Protein AF-A0A1A9A6M1-F1 (afdb_monomer_lite)

Secondary structure (DSSP, 8-state):
-------------HHHHHHHHHHHHHHHHHHHHHIIIIIS-PPBPHHHHHHHHHHHHHHHHHHHHHHSS-SS-SSTT---HHHHHHHHHTTTS-HHHHHT---S-B--HHHHHHHHHHHHHHHGGG--------------------------PPPPP---------THHHHHHHHHHHHHHHHHHHHHHT--

Radius of gyration: 29.46 Å; chains: 1; bounding box: 98×56×53 Å

Foldseek 3Di:
DDDDDDDPQPPPDVVLVVLLVLQVVLLVCLVVLCCQCPVVVAAAEPVRQVSLVVNLVSLVVLVVVLVPDDQDDPPPDNRSSSNVSSVVSCVPDPPVSSVVRHGPHYDHPVVSVVVVVVVVVVCVVPDPPPPPDPPDDDDDDDDDDDDDDDDDDDDDDDDDDDDDDDCVVVVVVVVVVVVVVVVVVVVVVVVD

Structure (mmCIF, N/CA/C/O backbone):
data_AF-A0A1A9A6M1-F1
#
_entry.id   AF-A0A1A9A6M1-F1
#
loop_
_atom_site.group_PDB
_atom_site.id
_atom_site.type_symbol
_atom_site.label_atom_id
_atom_site.label_alt_id
_atom_site.label_comp_id
_atom_site.label_asym_id
_atom_site.label_entity_id
_atom_site.label_seq_id
_atom_site.pdbx_PDB_ins_code
_atom_site.Cartn_x
_atom_site.Cartn_y
_atom_site.Cartn_z
_atom_site.occupancy
_atom_site.B_iso_or_equiv
_atom_site.auth_seq_id
_atom_site.auth_comp_id
_atom_site.auth_asym_id
_atom_site.auth_atom_id
_atom_site.pdbx_PDB_model_num
ATOM 1 N N . MET A 1 1 ? -2.798 -13.902 -32.526 1.00 40.09 1 MET A N 1
ATOM 2 C CA . MET A 1 1 ? -1.885 -14.743 -31.720 1.00 40.09 1 MET A CA 1
ATOM 3 C C . MET A 1 1 ? -1.075 -13.809 -30.835 1.00 40.09 1 MET A C 1
ATOM 5 O O . MET A 1 1 ? -0.063 -13.281 -31.278 1.00 40.09 1 MET A O 1
ATOM 9 N N . ASN A 1 2 ? -1.577 -13.516 -29.634 1.00 59.34 2 ASN A N 1
ATOM 10 C CA . ASN A 1 2 ? -0.893 -12.631 -28.692 1.00 59.34 2 ASN A CA 1
ATOM 11 C C . ASN A 1 2 ? 0.225 -13.440 -28.037 1.00 59.34 2 ASN A C 1
ATOM 13 O O . ASN A 1 2 ? -0.040 -14.333 -27.238 1.00 59.34 2 ASN A O 1
ATOM 17 N N . LYS A 1 3 ? 1.472 -13.198 -28.445 1.00 63.81 3 LYS A N 1
ATOM 18 C CA . LYS A 1 3 ? 2.630 -13.782 -27.769 1.00 63.81 3 LYS A CA 1
ATOM 19 C C . LYS A 1 3 ? 2.778 -13.065 -26.428 1.00 63.81 3 LYS A C 1
ATOM 21 O O . LYS A 1 3 ? 2.975 -11.853 -26.420 1.00 63.81 3 LYS A O 1
ATOM 26 N N . CYS A 1 4 ? 2.685 -13.793 -25.316 1.00 62.97 4 CYS A N 1
ATOM 27 C CA . CYS A 1 4 ? 3.117 -13.266 -24.026 1.00 62.97 4 CYS A CA 1
ATOM 28 C C . CYS A 1 4 ? 4.602 -12.914 -24.144 1.00 62.97 4 CYS A C 1
ATOM 30 O O . CYS A 1 4 ? 5.433 -13.772 -24.449 1.00 62.97 4 CYS A O 1
ATOM 32 N N . LYS A 1 5 ? 4.928 -11.633 -23.975 1.00 65.38 5 LYS A N 1
ATOM 33 C CA . LYS A 1 5 ? 6.311 -11.182 -23.902 1.00 65.38 5 LYS A CA 1
ATOM 34 C C . LYS A 1 5 ? 6.801 -11.550 -22.505 1.00 65.38 5 LYS A C 1
ATOM 36 O O . LYS A 1 5 ? 6.271 -11.037 -21.526 1.00 65.38 5 LYS A O 1
ATOM 41 N N . TYR A 1 6 ? 7.742 -12.486 -22.414 1.00 58.81 6 TYR A N 1
ATOM 42 C CA . TYR A 1 6 ? 8.373 -12.806 -21.139 1.00 58.81 6 TYR A CA 1
ATOM 43 C C . TYR A 1 6 ? 9.203 -11.606 -20.709 1.00 58.81 6 TYR A C 1
ATOM 45 O O . TYR A 1 6 ? 10.223 -11.291 -21.322 1.00 58.81 6 TYR A O 1
ATOM 53 N N . ASP A 1 7 ? 8.724 -10.922 -19.684 1.00 59.84 7 ASP A N 1
ATOM 54 C CA . ASP A 1 7 ? 9.446 -9.849 -19.035 1.00 59.84 7 ASP A CA 1
ATOM 55 C C . ASP A 1 7 ? 10.165 -10.452 -17.832 1.00 59.84 7 ASP A C 1
ATOM 57 O O . ASP A 1 7 ? 9.604 -10.611 -16.747 1.00 59.84 7 ASP A O 1
ATOM 61 N N . PHE A 1 8 ? 11.391 -10.917 -18.068 1.00 59.44 8 PHE A N 1
ATOM 62 C CA . PHE A 1 8 ? 12.252 -11.348 -16.981 1.00 59.44 8 PHE A CA 1
ATOM 63 C C . PHE A 1 8 ? 12.657 -10.096 -16.218 1.00 59.44 8 PHE A C 1
ATOM 65 O O . PHE A 1 8 ? 13.593 -9.399 -16.609 1.00 59.44 8 PHE A O 1
ATOM 72 N N . ILE A 1 9 ? 11.924 -9.807 -15.142 1.00 59.59 9 ILE A N 1
ATOM 73 C CA . ILE A 1 9 ? 12.315 -8.790 -14.176 1.00 59.59 9 ILE A CA 1
ATOM 74 C C . ILE A 1 9 ? 13.682 -9.209 -13.642 1.00 59.59 9 ILE A C 1
ATOM 76 O O . ILE A 1 9 ? 13.809 -10.136 -12.843 1.00 59.59 9 ILE A O 1
ATOM 80 N N . TYR A 1 10 ? 14.725 -8.553 -14.136 1.00 61.94 10 TYR A N 1
ATOM 81 C CA . TYR A 1 10 ? 16.040 -8.682 -13.552 1.00 61.94 10 TYR A CA 1
ATOM 82 C C . TYR A 1 10 ? 15.989 -7.917 -12.232 1.00 61.94 10 TYR A C 1
ATOM 84 O O . TYR A 1 10 ? 15.930 -6.689 -12.223 1.00 61.94 10 TYR A O 1
ATOM 92 N N . TYR A 1 11 ? 15.939 -8.651 -11.120 1.00 64.06 11 TYR A N 1
ATOM 93 C CA . TYR A 1 11 ? 15.947 -8.108 -9.760 1.00 64.06 11 TYR A CA 1
ATOM 94 C C . TYR A 1 11 ? 17.327 -7.530 -9.397 1.00 64.06 11 TYR A C 1
ATOM 96 O O . TYR A 1 11 ? 17.895 -7.865 -8.362 1.00 64.06 11 TYR A O 1
ATOM 104 N N . SER A 1 12 ? 17.913 -6.696 -10.262 1.00 63.81 12 SER A N 1
ATOM 105 C CA . SER A 1 12 ? 19.211 -6.060 -10.010 1.00 63.81 12 SER A CA 1
ATOM 106 C C . SER A 1 12 ? 19.160 -5.076 -8.853 1.00 63.81 12 SER A C 1
ATOM 108 O O . SER A 1 12 ? 20.184 -4.855 -8.213 1.00 63.81 12 SER A O 1
ATOM 110 N N . ASN A 1 13 ? 17.989 -4.491 -8.588 1.00 79.44 13 ASN A N 1
ATOM 111 C CA . ASN A 1 13 ? 17.793 -3.519 -7.525 1.00 79.44 13 ASN A CA 1
ATOM 112 C C . ASN A 1 13 ? 16.750 -4.012 -6.510 1.00 79.44 13 ASN A C 1
ATOM 114 O O . ASN A 1 13 ? 15.542 -3.935 -6.739 1.00 79.44 13 ASN A O 1
ATOM 118 N N . GLU A 1 14 ? 17.233 -4.497 -5.364 1.00 84.75 14 GLU A N 1
ATOM 119 C CA . GLU A 1 14 ? 16.403 -4.949 -4.241 1.00 84.75 14 GLU A CA 1
ATOM 120 C C . GLU A 1 14 ? 15.477 -3.840 -3.721 1.00 84.75 14 GLU A C 1
ATOM 122 O O . GLU A 1 14 ? 14.323 -4.105 -3.389 1.00 84.75 14 GLU A O 1
ATOM 127 N N . LYS A 1 15 ? 15.945 -2.586 -3.710 1.00 89.00 15 LYS A N 1
ATOM 128 C CA . LYS A 1 15 ? 15.153 -1.443 -3.245 1.00 89.00 15 LYS A CA 1
ATOM 129 C C . LYS A 1 15 ? 13.953 -1.197 -4.157 1.00 89.00 15 LYS A C 1
ATOM 131 O O . LYS A 1 15 ? 12.848 -0.984 -3.667 1.00 89.00 15 LYS A O 1
ATOM 136 N N . ASP A 1 16 ? 14.155 -1.234 -5.469 1.00 88.44 16 ASP A N 1
ATOM 137 C CA . ASP A 1 16 ? 13.069 -1.021 -6.433 1.00 88.44 16 ASP A CA 1
ATOM 138 C C . ASP A 1 16 ? 12.085 -2.195 -6.426 1.00 88.44 16 ASP A C 1
ATOM 140 O O . ASP A 1 16 ? 10.875 -1.992 -6.537 1.00 88.44 16 ASP A O 1
ATOM 144 N N . TYR A 1 17 ? 12.583 -3.414 -6.198 1.00 88.62 17 TYR A N 1
ATOM 145 C CA . TYR A 1 17 ? 11.746 -4.595 -6.009 1.00 88.62 17 TYR A CA 1
ATOM 146 C C . TYR A 1 17 ? 10.873 -4.506 -4.755 1.00 88.62 17 TYR A C 1
ATOM 148 O O . TYR A 1 17 ? 9.668 -4.748 -4.830 1.00 88.62 17 TYR A O 1
ATOM 156 N N . ASP A 1 18 ? 11.449 -4.135 -3.611 1.00 92.81 18 ASP A N 1
ATOM 157 C CA . ASP A 1 18 ? 10.703 -3.976 -2.360 1.00 92.81 18 ASP A CA 1
ATOM 158 C C . ASP A 1 18 ? 9.629 -2.884 -2.483 1.00 92.81 18 ASP A C 1
ATOM 160 O O . ASP A 1 18 ? 8.489 -3.068 -2.055 1.00 92.81 18 ASP A O 1
ATOM 164 N N . ARG A 1 19 ? 9.951 -1.775 -3.159 1.00 94.62 19 ARG A N 1
ATOM 165 C CA . ARG A 1 19 ? 8.990 -0.700 -3.449 1.00 94.62 19 ARG A CA 1
ATOM 166 C C . ARG A 1 19 ? 7.857 -1.179 -4.353 1.00 94.62 19 ARG A C 1
ATOM 168 O O . ARG A 1 19 ? 6.698 -0.985 -4.001 1.00 94.62 19 ARG A O 1
ATOM 175 N N . MET A 1 20 ? 8.173 -1.852 -5.461 1.00 93.38 20 MET A N 1
ATOM 176 C CA . MET A 1 20 ? 7.181 -2.487 -6.339 1.00 93.38 20 MET A CA 1
ATOM 177 C C . MET A 1 20 ? 6.250 -3.412 -5.543 1.00 93.38 20 MET A C 1
ATOM 179 O O . MET A 1 20 ? 5.028 -3.302 -5.644 1.00 93.38 20 MET A O 1
ATOM 183 N N . LYS A 1 21 ? 6.821 -4.318 -4.740 1.00 95.19 21 LYS A N 1
ATOM 184 C CA . LYS A 1 21 ? 6.067 -5.285 -3.939 1.00 95.19 21 LYS A CA 1
ATOM 185 C C . LYS A 1 21 ? 5.089 -4.582 -2.996 1.00 95.19 21 LYS A C 1
ATOM 187 O O . LYS A 1 21 ? 3.903 -4.896 -3.020 1.00 95.19 21 LYS A O 1
ATOM 192 N N . LYS A 1 22 ? 5.565 -3.606 -2.219 1.00 96.19 22 LYS A N 1
ATOM 193 C CA . LYS A 1 22 ? 4.737 -2.839 -1.275 1.00 96.19 22 LYS A CA 1
ATOM 194 C C . LYS A 1 22 ? 3.598 -2.093 -1.967 1.00 96.19 22 LYS A C 1
ATOM 196 O O . LYS A 1 22 ? 2.484 -2.059 -1.449 1.00 96.19 22 LYS A O 1
ATOM 201 N N . MET A 1 23 ? 3.850 -1.527 -3.149 1.00 95.38 23 MET A N 1
ATOM 202 C CA . MET A 1 23 ? 2.808 -0.853 -3.925 1.00 95.38 23 MET A CA 1
ATOM 203 C C . MET A 1 23 ? 1.702 -1.820 -4.353 1.00 95.38 23 MET A C 1
ATOM 205 O O . MET A 1 23 ? 0.529 -1.516 -4.128 1.00 95.38 23 MET A O 1
ATOM 209 N N . TYR A 1 24 ? 2.050 -2.991 -4.900 1.00 95.69 24 TYR A N 1
ATOM 210 C CA . TYR A 1 24 ? 1.055 -4.007 -5.256 1.00 95.69 24 TYR A CA 1
ATOM 211 C C . TYR A 1 24 ? 0.320 -4.559 -4.033 1.00 95.69 24 TYR A C 1
ATOM 213 O O . TYR A 1 24 ? -0.894 -4.730 -4.095 1.00 95.69 24 TYR A O 1
ATOM 221 N N . GLU A 1 25 ? 1.012 -4.804 -2.918 1.00 96.31 25 GLU A N 1
ATOM 222 C CA . GLU A 1 25 ? 0.372 -5.238 -1.669 1.00 96.31 25 GLU A CA 1
ATOM 223 C C . GLU A 1 25 ? -0.696 -4.237 -1.214 1.00 96.31 25 GLU A C 1
ATOM 225 O O . GLU A 1 25 ? -1.813 -4.636 -0.890 1.00 96.31 25 GLU A O 1
ATOM 230 N N . PHE A 1 26 ? -0.396 -2.936 -1.254 1.00 95.06 26 PHE A N 1
ATOM 231 C CA . PHE A 1 26 ? -1.381 -1.903 -0.935 1.00 95.06 26 PHE A CA 1
ATOM 232 C C . PHE A 1 26 ? -2.551 -1.873 -1.924 1.00 95.06 26 PHE A C 1
ATOM 234 O O . PHE A 1 26 ? -3.702 -1.860 -1.496 1.00 95.06 26 PHE A O 1
ATOM 241 N N . ALA A 1 27 ? -2.282 -1.935 -3.232 1.00 93.75 27 ALA A N 1
ATOM 242 C CA . ALA A 1 27 ? -3.328 -1.937 -4.258 1.00 93.75 27 ALA A CA 1
ATOM 243 C C . ALA A 1 27 ? -4.270 -3.151 -4.145 1.00 93.75 27 ALA A C 1
ATOM 245 O O . ALA A 1 27 ? -5.475 -3.025 -4.354 1.00 93.75 27 ALA A O 1
ATOM 246 N N . LEU A 1 28 ? -3.741 -4.324 -3.783 1.00 93.88 28 LEU A N 1
ATOM 247 C CA . LEU A 1 28 ? -4.535 -5.535 -3.557 1.00 93.88 28 LEU A CA 1
ATOM 248 C C . LEU A 1 28 ? -5.380 -5.448 -2.280 1.00 93.88 28 LEU A C 1
ATOM 250 O O . LEU A 1 28 ? -6.496 -5.963 -2.241 1.00 93.88 28 LEU A O 1
ATOM 254 N N . ASN A 1 29 ? -4.868 -4.785 -1.242 1.00 94.06 29 ASN A N 1
ATOM 255 C CA . ASN A 1 29 ? -5.578 -4.606 0.024 1.00 94.06 29 ASN A CA 1
ATOM 256 C C . ASN A 1 29 ? -6.563 -3.426 0.011 1.00 94.06 29 ASN A C 1
ATOM 258 O O . ASN A 1 29 ? -7.396 -3.330 0.916 1.00 94.06 29 ASN A O 1
ATOM 262 N N . PHE A 1 30 ? -6.483 -2.542 -0.988 1.00 93.00 30 PHE A N 1
ATOM 263 C CA . PHE A 1 30 ? -7.219 -1.280 -1.032 1.00 93.00 30 PHE A CA 1
ATOM 264 C C . PHE A 1 30 ? -8.730 -1.462 -0.861 1.00 93.00 30 PHE A C 1
ATOM 266 O O . PHE A 1 30 ? -9.302 -0.878 0.053 1.00 93.00 30 PHE A O 1
ATOM 273 N N . GLU A 1 31 ? -9.371 -2.314 -1.664 1.00 91.19 31 GLU A N 1
ATOM 274 C CA . GLU A 1 31 ? -10.827 -2.539 -1.608 1.00 91.19 31 GLU A CA 1
ATOM 275 C C . GLU A 1 31 ? -11.298 -3.020 -0.231 1.00 91.19 31 GLU A C 1
ATOM 277 O O . GLU A 1 31 ? -12.320 -2.571 0.295 1.00 91.19 31 GLU A O 1
ATOM 282 N N . LYS A 1 32 ? -10.514 -3.905 0.395 1.00 93.06 32 LYS A N 1
ATOM 283 C CA . LYS A 1 32 ? -10.808 -4.426 1.732 1.00 93.06 32 LYS A CA 1
ATOM 284 C C . LYS A 1 32 ? -10.723 -3.314 2.774 1.00 93.06 32 LYS A C 1
ATOM 286 O O . LYS A 1 32 ? -11.641 -3.148 3.575 1.00 93.06 32 LYS A O 1
ATOM 291 N N . LEU A 1 33 ? -9.641 -2.540 2.755 1.00 94.31 33 LEU A N 1
ATOM 292 C CA . LEU A 1 33 ? -9.462 -1.420 3.676 1.00 94.31 33 LEU A CA 1
ATOM 293 C C . LEU A 1 33 ? -10.522 -0.341 3.457 1.00 94.31 33 LEU A C 1
ATOM 295 O O . LEU A 1 33 ? -11.075 0.182 4.420 1.00 94.31 33 LEU A O 1
ATOM 299 N N . TYR A 1 34 ? -10.851 -0.040 2.202 1.00 92.50 34 TYR A N 1
ATOM 300 C CA . TYR A 1 34 ? -11.899 0.906 1.849 1.00 92.50 34 TYR A CA 1
ATOM 301 C C . TYR A 1 34 ? -13.250 0.461 2.402 1.00 92.50 34 TYR A C 1
ATOM 303 O O . TYR A 1 34 ? -13.965 1.267 2.998 1.00 92.50 34 TYR A O 1
ATOM 311 N N . PHE A 1 35 ? -13.595 -0.819 2.262 1.00 91.88 35 PHE A N 1
ATOM 312 C CA . PHE A 1 35 ? -14.824 -1.359 2.827 1.00 91.88 35 PHE A CA 1
ATOM 313 C C . PHE A 1 35 ? -14.894 -1.131 4.342 1.00 91.88 35 PHE A C 1
ATOM 315 O O . PHE A 1 35 ? -15.816 -0.461 4.801 1.00 91.88 35 PHE A O 1
ATOM 322 N N . PHE A 1 36 ? -13.904 -1.593 5.107 1.00 91.19 36 PHE A N 1
ATOM 323 C CA . PHE A 1 36 ? -13.942 -1.458 6.565 1.00 91.19 36 PHE A CA 1
ATOM 324 C C . PHE A 1 36 ? -13.914 0.007 7.015 1.00 91.19 36 PHE A C 1
ATOM 326 O O . PHE A 1 36 ? -14.750 0.436 7.806 1.00 91.19 36 PHE A O 1
ATOM 333 N N . ILE A 1 37 ? -13.021 0.818 6.451 1.00 92.25 37 ILE A N 1
ATOM 334 C CA . ILE A 1 37 ? -12.790 2.186 6.927 1.00 92.25 37 ILE A CA 1
ATOM 335 C C . ILE A 1 37 ? -13.879 3.150 6.443 1.00 92.25 37 ILE A C 1
ATOM 337 O O . ILE A 1 37 ? -14.311 4.020 7.197 1.00 92.25 37 ILE A O 1
ATOM 341 N N . LYS A 1 38 ? -14.320 3.047 5.183 1.00 90.81 38 LYS A N 1
ATOM 342 C CA . LYS A 1 38 ? -15.260 4.011 4.581 1.00 90.81 38 LYS A CA 1
ATOM 343 C C . LYS A 1 38 ? -16.700 3.535 4.576 1.00 90.81 38 LYS A C 1
ATOM 345 O O . LYS A 1 38 ? -17.582 4.346 4.840 1.00 90.81 38 LYS A O 1
ATOM 350 N N . LYS A 1 39 ? -16.949 2.263 4.251 1.00 89.88 39 LYS A N 1
ATOM 351 C CA . LYS A 1 39 ? -18.320 1.734 4.143 1.00 89.88 39 LYS A CA 1
ATOM 352 C C . LYS A 1 39 ? -18.854 1.297 5.506 1.00 89.88 39 LYS A C 1
ATOM 354 O O . LYS A 1 39 ? -19.951 1.702 5.874 1.00 89.88 39 LYS A O 1
ATOM 359 N N . SER A 1 40 ? -18.065 0.543 6.268 1.00 89.12 40 SER A N 1
ATOM 360 C CA . SER A 1 40 ? -18.441 0.049 7.602 1.00 89.12 40 SER A CA 1
ATOM 361 C C . SER A 1 40 ? -18.123 1.032 8.731 1.00 89.12 40 SER A C 1
ATOM 363 O O . SER A 1 40 ? -18.595 0.850 9.854 1.00 89.12 40 SER A O 1
ATOM 365 N N . ASN A 1 41 ? -17.353 2.087 8.432 1.00 89.50 41 ASN A N 1
ATOM 366 C CA . ASN A 1 41 ? -16.903 3.100 9.390 1.00 89.50 41 ASN A CA 1
ATOM 367 C C . ASN A 1 41 ? -16.217 2.475 10.620 1.00 89.50 41 ASN A C 1
ATOM 369 O O . ASN A 1 41 ? -16.436 2.880 11.768 1.00 89.50 41 ASN A O 1
ATOM 373 N N . ASP A 1 42 ? -15.419 1.439 10.373 1.00 90.31 42 ASP A N 1
ATOM 374 C CA . ASP A 1 42 ? -14.676 0.735 11.401 1.00 90.31 42 ASP A CA 1
ATOM 375 C C . ASP A 1 42 ? -13.450 1.537 11.835 1.00 90.31 42 ASP A C 1
ATOM 377 O O . ASP A 1 42 ? -12.799 2.191 11.013 1.00 90.31 42 ASP A O 1
ATOM 381 N N . PRO A 1 43 ? -13.133 1.525 13.141 1.00 92.06 43 PRO A N 1
ATOM 382 C CA . PRO A 1 43 ? -11.911 2.134 13.631 1.00 92.06 43 PRO A CA 1
ATOM 383 C C . PRO A 1 43 ? -10.693 1.377 13.100 1.00 92.06 43 PRO A C 1
ATOM 385 O O . PRO A 1 43 ? -10.667 0.148 13.087 1.00 92.06 43 PRO A O 1
ATOM 388 N N . CYS A 1 44 ? -9.667 2.127 12.718 1.00 95.25 44 CYS A N 1
ATOM 389 C CA . CYS A 1 44 ? -8.357 1.579 12.411 1.00 95.25 44 CYS A CA 1
ATOM 390 C C . CYS A 1 44 ? -7.597 1.233 13.692 1.00 95.25 44 CYS A C 1
ATOM 392 O O . CYS A 1 44 ? -7.763 1.894 14.722 1.00 95.25 44 CYS A O 1
ATOM 394 N N . THR A 1 45 ? -6.675 0.282 13.598 1.00 95.81 45 THR A N 1
ATOM 395 C CA . THR A 1 45 ? -5.568 0.182 14.553 1.00 95.81 45 THR A CA 1
ATOM 396 C C . THR A 1 45 ? -4.496 1.235 14.262 1.00 95.81 45 THR A C 1
ATOM 398 O O . THR A 1 45 ? -4.503 1.910 13.226 1.00 95.81 45 THR A O 1
ATOM 401 N N . SER A 1 46 ? -3.540 1.382 15.182 1.00 95.19 46 SER A N 1
ATOM 402 C CA . SER A 1 46 ? -2.357 2.213 14.930 1.00 95.19 46 SER A CA 1
ATOM 403 C C . SER A 1 46 ? -1.478 1.627 13.818 1.00 95.19 46 SER A C 1
ATOM 405 O O . SER A 1 46 ? -0.877 2.388 13.057 1.00 95.19 46 SER A O 1
ATOM 407 N N . GLU A 1 47 ? -1.416 0.295 13.687 1.00 95.44 47 GLU A N 1
ATOM 408 C CA . GLU A 1 47 ? -0.723 -0.358 12.575 1.00 95.44 47 GLU A CA 1
ATOM 409 C C . GLU A 1 47 ? -1.392 -0.073 11.227 1.00 95.44 47 GLU A C 1
ATOM 411 O O . GLU A 1 47 ? -0.681 0.225 10.268 1.00 95.44 47 GLU A O 1
ATOM 416 N N . ASP A 1 48 ? -2.727 -0.100 11.151 1.00 95.31 48 ASP A N 1
ATOM 417 C CA . ASP A 1 48 ? -3.462 0.196 9.913 1.00 95.31 48 ASP A CA 1
ATOM 418 C C . ASP A 1 48 ? -3.215 1.636 9.447 1.00 95.31 48 ASP A C 1
ATOM 420 O O . ASP A 1 48 ? -2.901 1.877 8.280 1.00 95.31 48 ASP A O 1
ATOM 424 N N . ASP A 1 49 ? -3.311 2.604 10.365 1.00 95.56 49 ASP A N 1
ATOM 425 C CA . ASP A 1 49 ? -3.066 4.017 10.059 1.00 95.56 49 ASP A CA 1
ATOM 426 C C . ASP A 1 49 ? -1.627 4.244 9.579 1.00 95.56 49 ASP A C 1
ATOM 428 O O . ASP A 1 49 ? -1.397 4.939 8.583 1.00 95.56 49 ASP A O 1
ATOM 432 N N . LYS A 1 50 ? -0.655 3.605 10.239 1.00 96.62 50 LYS A N 1
ATOM 433 C CA . LYS A 1 50 ? 0.745 3.642 9.818 1.00 96.62 50 LYS A CA 1
ATOM 434 C C . LYS A 1 50 ? 0.927 3.024 8.432 1.00 96.62 50 LYS A C 1
ATOM 436 O O . LYS A 1 50 ? 1.543 3.655 7.576 1.00 96.62 50 LYS A O 1
ATOM 441 N N . TYR A 1 51 ? 0.372 1.838 8.197 1.00 96.56 51 TYR A N 1
ATOM 442 C CA . TYR A 1 51 ? 0.451 1.132 6.920 1.00 96.56 51 TYR A CA 1
ATOM 443 C C . TYR A 1 51 ? -0.104 1.973 5.765 1.00 96.56 51 TYR A C 1
ATOM 445 O O . TYR A 1 51 ? 0.549 2.112 4.729 1.00 96.56 51 TYR A O 1
ATOM 453 N N . ILE A 1 52 ? -1.273 2.590 5.956 1.00 95.69 52 ILE A N 1
ATOM 454 C CA . ILE A 1 52 ? -1.917 3.449 4.955 1.00 95.69 52 ILE A CA 1
ATOM 455 C C . ILE A 1 52 ? -1.051 4.682 4.664 1.00 95.69 52 ILE A C 1
ATOM 457 O O . ILE A 1 52 ? -0.770 4.985 3.503 1.00 95.69 52 ILE A O 1
ATOM 461 N N . LYS A 1 53 ? -0.566 5.373 5.704 1.00 95.38 53 LYS A N 1
ATOM 462 C CA . LYS A 1 53 ? 0.279 6.570 5.551 1.00 95.38 53 LYS A CA 1
ATOM 463 C C . LYS A 1 53 ? 1.609 6.269 4.864 1.00 95.38 53 LYS A C 1
ATOM 465 O O . LYS A 1 53 ? 2.020 7.014 3.976 1.00 95.38 53 LYS A O 1
ATOM 470 N N . GLU A 1 54 ? 2.284 5.195 5.264 1.00 96.19 54 GLU A N 1
ATOM 471 C 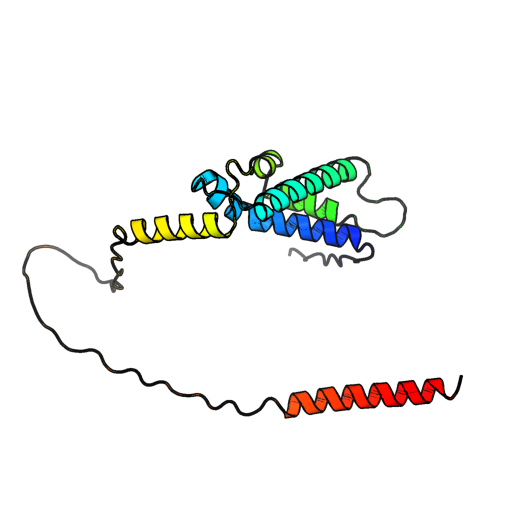CA . GLU A 1 54 ? 3.549 4.774 4.656 1.00 96.19 54 GLU A CA 1
ATOM 472 C C . GLU A 1 54 ? 3.355 4.352 3.199 1.00 96.19 54 GLU A C 1
ATOM 474 O O . GLU A 1 54 ? 4.177 4.702 2.350 1.00 96.19 54 GLU A O 1
ATOM 479 N N . SER A 1 55 ? 2.242 3.681 2.892 1.00 95.06 55 SER A N 1
ATOM 480 C CA . SER A 1 55 ? 1.886 3.326 1.520 1.00 95.06 55 SER A CA 1
ATOM 481 C C . SER A 1 55 ? 1.704 4.578 0.664 1.00 95.06 55 SER A C 1
ATOM 483 O O . SER A 1 55 ? 2.351 4.689 -0.372 1.00 95.06 55 SER A O 1
ATOM 485 N N . PHE A 1 56 ? 0.935 5.582 1.100 1.00 93.69 56 PHE A N 1
ATOM 486 C CA . PHE A 1 56 ? 0.795 6.816 0.312 1.00 93.69 56 PHE A CA 1
ATOM 487 C C . PHE A 1 56 ? 2.097 7.557 0.096 1.00 93.69 56 PHE A C 1
ATOM 489 O O . PHE A 1 56 ? 2.379 7.971 -1.026 1.00 93.69 56 PHE A O 1
ATOM 496 N N . LYS A 1 57 ? 2.906 7.681 1.148 1.00 94.88 57 LYS A N 1
ATOM 497 C CA . LYS A 1 57 ? 4.220 8.309 1.045 1.00 94.88 57 LYS A CA 1
ATOM 498 C C . LYS A 1 57 ? 5.073 7.612 -0.016 1.00 94.88 57 LYS A C 1
ATOM 500 O O . LYS A 1 57 ? 5.694 8.282 -0.834 1.00 94.88 57 LYS A O 1
ATOM 505 N N . LEU A 1 58 ? 5.053 6.278 -0.052 1.00 95.38 58 LEU A N 1
ATOM 506 C CA . LEU A 1 58 ? 5.744 5.503 -1.079 1.00 95.38 58 LEU A CA 1
ATOM 507 C C . LEU A 1 58 ? 5.206 5.799 -2.488 1.00 95.38 58 LEU A C 1
ATOM 509 O O . LEU A 1 58 ? 6.006 6.000 -3.401 1.00 95.38 58 LEU A O 1
ATOM 513 N N . TYR A 1 59 ? 3.885 5.852 -2.675 1.00 93.25 59 TYR A N 1
ATOM 514 C CA . TYR A 1 59 ? 3.288 6.187 -3.973 1.00 93.25 59 TYR A CA 1
ATOM 515 C C . TYR A 1 59 ? 3.688 7.589 -4.444 1.00 93.25 59 TYR A C 1
ATOM 517 O O . TYR A 1 59 ? 4.055 7.746 -5.604 1.00 93.25 59 TYR A O 1
ATOM 525 N N . GLU A 1 60 ? 3.678 8.591 -3.562 1.00 91.94 60 GLU A N 1
ATOM 526 C CA . GLU A 1 60 ? 4.100 9.959 -3.892 1.00 91.94 60 GLU A CA 1
ATOM 527 C C . GLU A 1 60 ? 5.588 10.036 -4.254 1.00 91.94 60 GLU A C 1
ATOM 529 O O . GLU A 1 60 ? 5.961 10.685 -5.236 1.00 91.94 60 GLU A O 1
ATOM 534 N N . GLU A 1 61 ? 6.443 9.349 -3.492 1.00 93.19 61 GLU A N 1
ATOM 535 C CA . GLU A 1 61 ? 7.880 9.264 -3.760 1.00 93.19 61 GLU A CA 1
ATOM 536 C C . GLU A 1 61 ? 8.154 8.609 -5.119 1.00 93.19 61 GLU A C 1
ATOM 538 O O . GLU A 1 61 ? 8.930 9.140 -5.915 1.00 93.19 61 GLU A O 1
ATOM 543 N N . VAL A 1 62 ? 7.504 7.476 -5.404 1.00 92.19 62 VAL A N 1
ATOM 544 C CA . VAL A 1 62 ? 7.628 6.768 -6.687 1.00 92.19 62 VAL A CA 1
ATOM 545 C C . VAL A 1 62 ? 7.079 7.624 -7.825 1.00 92.19 62 VAL A C 1
ATOM 547 O O . VAL A 1 62 ? 7.747 7.778 -8.839 1.00 92.19 62 VAL A O 1
ATOM 550 N N . GLU A 1 63 ? 5.914 8.251 -7.669 1.00 90.38 63 GLU A N 1
ATOM 551 C CA . GLU A 1 63 ? 5.330 9.116 -8.697 1.00 90.38 63 GLU A CA 1
ATOM 552 C C . GLU A 1 63 ? 6.242 10.295 -9.052 1.00 90.38 63 GLU A C 1
ATOM 554 O O . GLU A 1 63 ? 6.425 10.597 -10.232 1.00 90.38 63 GLU A O 1
ATOM 559 N N . SER A 1 64 ? 6.828 10.954 -8.049 1.00 90.44 64 SER A N 1
ATOM 560 C CA . SER A 1 64 ? 7.791 12.038 -8.258 1.00 90.44 64 SER A CA 1
ATOM 561 C C . SER A 1 64 ? 9.010 11.552 -9.046 1.00 90.44 64 SER A C 1
ATOM 563 O O . SER A 1 64 ? 9.397 12.156 -10.044 1.00 90.44 64 SER A O 1
ATOM 565 N N . GLU A 1 65 ? 9.563 10.407 -8.651 1.00 88.75 65 GLU A N 1
ATOM 566 C CA . GLU A 1 65 ? 10.740 9.814 -9.279 1.00 88.75 65 GLU A CA 1
ATOM 567 C C . GLU A 1 65 ? 10.471 9.354 -10.721 1.00 88.75 65 GLU A C 1
ATOM 569 O O . GLU A 1 65 ? 11.320 9.484 -11.607 1.00 88.75 65 GLU A O 1
ATOM 574 N N . CYS A 1 66 ? 9.295 8.789 -10.988 1.00 87.38 66 CYS A N 1
ATOM 575 C CA . CYS A 1 66 ? 8.933 8.262 -12.303 1.00 87.38 66 CYS A CA 1
ATOM 576 C C . CYS A 1 66 ? 8.568 9.365 -13.309 1.00 87.38 66 CYS A C 1
ATOM 578 O O . CYS A 1 66 ? 8.585 9.111 -14.510 1.00 87.38 66 CYS A O 1
ATOM 580 N N . LYS A 1 67 ? 8.290 10.596 -12.852 1.00 83.00 67 LYS A N 1
ATOM 581 C CA . LYS A 1 67 ? 8.077 11.769 -13.721 1.00 83.00 67 LYS A CA 1
ATOM 582 C C . LYS A 1 67 ? 9.370 12.338 -14.309 1.00 83.00 67 LYS A C 1
ATOM 584 O O . LYS A 1 67 ? 9.308 13.024 -15.325 1.00 83.00 67 LYS A O 1
ATOM 589 N N . SER A 1 68 ? 10.515 12.108 -13.666 1.00 66.25 68 SER A N 1
ATOM 590 C CA . SER A 1 68 ? 11.749 12.853 -13.941 1.00 66.25 68 SER A CA 1
ATOM 591 C C . SER A 1 68 ? 12.709 12.235 -14.966 1.00 66.25 68 SER A C 1
ATOM 593 O O . SER A 1 68 ? 13.681 12.902 -15.302 1.00 66.25 68 SER A O 1
ATOM 595 N N . GLU A 1 69 ? 12.466 11.037 -15.516 1.00 55.94 69 GLU A N 1
ATOM 596 C CA . GLU A 1 69 ? 13.376 10.428 -16.510 1.00 55.94 69 GLU A CA 1
ATOM 597 C C . GLU A 1 69 ? 12.659 9.619 -17.608 1.00 55.94 69 GLU A C 1
ATOM 599 O O . GLU A 1 69 ? 11.614 9.024 -17.335 1.00 55.94 69 GLU A O 1
ATOM 604 N N . PRO A 1 70 ? 13.211 9.554 -18.842 1.00 56.34 70 PRO A N 1
ATOM 605 C CA . PRO A 1 70 ? 12.744 8.620 -19.868 1.00 56.34 70 PRO A CA 1
ATOM 606 C C . PRO A 1 70 ? 12.874 7.160 -19.395 1.00 56.34 70 PRO A C 1
ATOM 608 O O . PRO A 1 70 ? 13.733 6.842 -18.579 1.00 56.34 70 PRO A O 1
ATOM 611 N N . GLU A 1 71 ? 12.044 6.260 -19.944 1.00 54.78 71 GLU A N 1
ATOM 612 C CA . GLU A 1 71 ? 11.921 4.826 -19.578 1.00 54.78 71 GLU A CA 1
ATOM 613 C C . GLU A 1 71 ? 13.237 4.016 -19.598 1.00 54.78 71 GLU A C 1
ATOM 615 O O . GLU A 1 71 ? 13.274 2.873 -19.147 1.00 54.78 71 GLU A O 1
ATOM 620 N N . PHE A 1 72 ? 14.318 4.603 -20.108 1.00 51.50 72 PHE A N 1
ATOM 621 C CA . PHE A 1 72 ? 15.655 4.036 -20.161 1.00 51.50 72 PHE A CA 1
ATOM 622 C C . PHE A 1 72 ? 16.626 5.037 -19.525 1.00 51.50 72 PHE A C 1
ATOM 624 O O . PHE A 1 72 ? 17.052 5.996 -20.173 1.00 51.50 72 PHE A O 1
ATOM 631 N N . SER A 1 73 ? 16.978 4.831 -18.254 1.00 47.38 73 SER A N 1
ATOM 632 C CA . SER A 1 73 ? 18.149 5.503 -17.697 1.00 47.38 73 SER A CA 1
ATOM 633 C C . SER A 1 73 ? 19.374 4.999 -18.465 1.00 47.38 73 SER A C 1
ATOM 635 O O . SER A 1 73 ? 19.525 3.807 -18.745 1.00 47.38 73 SER A O 1
ATOM 637 N N . SER A 1 74 ? 20.244 5.920 -18.875 1.00 46.62 74 SER A N 1
ATOM 638 C CA . SER A 1 74 ? 21.418 5.636 -19.711 1.00 46.62 74 SER A CA 1
ATOM 639 C C . SER A 1 74 ? 22.505 4.812 -19.007 1.00 46.62 74 SER A C 1
ATOM 641 O O . SER A 1 74 ? 23.565 4.583 -19.586 1.00 46.62 74 SER A O 1
ATOM 643 N N . ASP A 1 75 ? 22.246 4.359 -17.780 1.00 50.31 75 ASP A N 1
ATOM 644 C CA . ASP A 1 75 ? 23.082 3.421 -17.041 1.00 50.31 75 ASP A CA 1
ATOM 645 C C . ASP A 1 75 ? 22.478 2.011 -17.173 1.00 50.31 75 ASP A C 1
ATOM 647 O O . ASP A 1 75 ? 21.706 1.525 -16.350 1.00 50.31 75 ASP A O 1
ATOM 651 N N . TYR A 1 76 ? 22.731 1.425 -18.342 1.00 43.66 76 TYR A N 1
ATOM 652 C CA . TYR A 1 76 ? 22.471 0.051 -18.775 1.00 43.66 76 TYR A CA 1
ATOM 653 C C . TYR A 1 76 ? 21.848 -0.922 -17.732 1.00 43.66 76 TYR A C 1
ATOM 655 O O . TYR A 1 76 ? 22.544 -1.527 -16.920 1.00 43.66 76 TYR A O 1
ATOM 663 N N . ASN A 1 77 ? 20.552 -1.227 -17.918 1.00 50.69 77 ASN A N 1
ATOM 664 C CA . ASN A 1 77 ? 19.840 -2.461 -17.509 1.00 50.69 77 ASN A CA 1
ATOM 665 C C . ASN A 1 77 ? 19.203 -2.570 -16.104 1.00 50.69 77 ASN A C 1
ATOM 667 O O . ASN A 1 77 ? 18.867 -3.684 -15.692 1.00 50.69 77 ASN A O 1
ATOM 671 N N . ALA A 1 78 ? 18.947 -1.483 -15.376 1.00 58.53 78 ALA A N 1
ATOM 672 C CA . ALA A 1 78 ? 18.026 -1.542 -14.233 1.00 58.53 78 ALA A CA 1
ATOM 673 C C . ALA A 1 78 ? 16.616 -1.132 -14.678 1.00 58.53 78 ALA A C 1
ATOM 675 O O . ALA A 1 78 ? 16.296 0.050 -14.781 1.00 58.53 78 ALA A O 1
ATOM 676 N N . LYS A 1 79 ? 15.760 -2.117 -14.976 1.00 70.50 79 LYS A N 1
ATOM 677 C CA . LYS A 1 79 ? 14.333 -1.864 -15.209 1.00 70.50 79 LYS A CA 1
ATOM 678 C C . LYS A 1 79 ? 13.753 -1.180 -13.964 1.00 70.50 79 LYS A C 1
ATOM 680 O O . LYS A 1 79 ? 13.861 -1.725 -12.866 1.00 70.50 79 LYS A O 1
ATOM 685 N N . ARG A 1 80 ? 13.131 -0.009 -14.128 1.00 82.25 80 ARG A N 1
ATOM 686 C CA . ARG A 1 80 ? 12.491 0.753 -13.039 1.00 82.25 80 ARG A CA 1
ATOM 687 C C . ARG A 1 80 ? 11.147 0.125 -12.670 1.00 82.25 80 ARG A C 1
ATOM 689 O O . ARG A 1 80 ? 10.086 0.688 -12.922 1.00 82.25 80 ARG A O 1
ATOM 696 N N . ILE A 1 81 ? 11.194 -1.079 -12.111 1.00 86.50 81 ILE A N 1
ATOM 697 C CA . ILE A 1 81 ? 10.016 -1.925 -11.877 1.00 86.50 81 ILE A CA 1
ATOM 698 C C . ILE A 1 81 ? 8.967 -1.307 -10.951 1.00 86.50 81 ILE A C 1
ATOM 700 O O . ILE A 1 81 ? 7.784 -1.592 -11.095 1.00 86.50 81 ILE A O 1
ATOM 704 N N . HIS A 1 82 ? 9.361 -0.423 -10.038 1.00 90.44 82 HIS A N 1
ATOM 705 C CA . HIS A 1 82 ? 8.434 0.379 -9.237 1.00 90.44 82 HIS A CA 1
ATOM 706 C C . HIS A 1 82 ? 7.663 1.401 -10.083 1.00 90.44 82 HIS A C 1
ATOM 708 O O . HIS A 1 82 ? 6.496 1.655 -9.800 1.00 90.44 82 HIS A O 1
ATOM 714 N N . CYS A 1 83 ? 8.264 1.949 -11.144 1.00 90.56 83 CYS A N 1
ATOM 715 C CA . CYS A 1 83 ? 7.558 2.809 -12.096 1.00 90.56 83 CYS A CA 1
ATOM 716 C C . CYS A 1 83 ? 6.586 2.023 -12.974 1.00 90.56 83 CYS A C 1
ATOM 718 O O . CYS A 1 83 ? 5.486 2.505 -13.246 1.00 90.56 83 CYS A O 1
ATOM 720 N N . ASP A 1 84 ? 6.958 0.808 -13.380 1.00 88.62 84 ASP A N 1
ATOM 721 C CA . ASP A 1 84 ? 6.035 -0.085 -14.083 1.00 88.62 84 ASP A CA 1
ATOM 722 C C . ASP A 1 84 ? 4.851 -0.460 -13.195 1.00 88.62 84 ASP A C 1
ATOM 724 O O . ASP A 1 84 ? 3.710 -0.350 -13.629 1.00 88.62 84 ASP A O 1
ATOM 728 N N . ALA A 1 85 ? 5.104 -0.780 -11.925 1.00 91.50 85 ALA A N 1
ATOM 729 C CA . ALA A 1 85 ? 4.049 -1.045 -10.956 1.00 91.50 85 ALA A CA 1
ATOM 730 C C . ALA A 1 85 ? 3.120 0.151 -10.763 1.00 91.50 85 ALA A C 1
ATOM 732 O O . ALA A 1 85 ? 1.905 -0.018 -10.770 1.00 91.50 85 ALA A O 1
ATOM 733 N N . LEU A 1 86 ? 3.668 1.367 -10.640 1.00 92.50 86 LEU A N 1
ATOM 734 C CA . LEU A 1 86 ? 2.858 2.583 -10.576 1.00 92.50 86 LEU A CA 1
ATOM 735 C C . LEU A 1 86 ? 1.941 2.699 -11.800 1.00 92.50 86 LEU A C 1
ATOM 737 O O . LEU A 1 86 ? 0.753 2.978 -11.656 1.00 92.50 86 LEU A O 1
ATOM 741 N N . ARG A 1 87 ? 2.485 2.487 -13.004 1.00 90.62 87 ARG A N 1
ATOM 742 C CA . ARG A 1 87 ? 1.720 2.541 -14.253 1.00 90.62 87 ARG A CA 1
ATOM 743 C C . ARG A 1 87 ? 0.627 1.478 -14.290 1.00 90.62 87 ARG A C 1
ATOM 745 O O . ARG A 1 87 ? -0.505 1.818 -14.616 1.00 90.62 87 ARG A O 1
ATOM 752 N N . ASP A 1 88 ? 0.954 0.239 -13.945 1.00 90.81 88 ASP A N 1
ATOM 753 C CA . ASP A 1 88 ? 0.010 -0.875 -13.929 1.00 90.81 88 ASP A CA 1
ATOM 754 C C . ASP A 1 88 ? -1.123 -0.620 -12.936 1.00 90.81 88 ASP A C 1
ATOM 756 O O . ASP A 1 88 ? -2.295 -0.747 -13.281 1.00 90.81 88 ASP A O 1
ATOM 760 N N . ILE A 1 89 ? -0.798 -0.193 -11.717 1.00 92.62 89 ILE A N 1
ATOM 761 C CA . ILE A 1 89 ? -1.785 0.095 -10.671 1.00 92.62 89 ILE A CA 1
ATOM 762 C C . ILE A 1 89 ? -2.695 1.253 -11.085 1.00 92.62 89 ILE A C 1
ATOM 764 O O . ILE A 1 89 ? -3.909 1.161 -10.904 1.00 92.62 89 ILE A O 1
ATOM 768 N N . ASN A 1 90 ? -2.143 2.283 -11.734 1.00 90.50 90 ASN A N 1
ATOM 769 C CA . ASN A 1 90 ? -2.916 3.404 -12.275 1.00 90.50 90 ASN A CA 1
ATOM 770 C C . ASN A 1 90 ? -3.929 2.995 -13.362 1.00 90.50 90 ASN A C 1
ATOM 772 O O . ASN A 1 90 ? -4.805 3.793 -13.695 1.00 90.50 90 ASN A O 1
ATOM 776 N N . THR A 1 91 ? -3.832 1.784 -13.930 1.00 90.44 91 THR A N 1
ATOM 777 C CA . THR A 1 91 ? -4.861 1.262 -14.848 1.00 90.44 91 THR A CA 1
ATOM 778 C C . THR A 1 91 ? -6.116 0.764 -14.128 1.00 90.44 91 THR A C 1
ATOM 780 O O . THR A 1 91 ? -7.173 0.697 -14.752 1.00 90.44 91 THR A O 1
ATOM 783 N N . PHE A 1 92 ? -6.012 0.442 -12.835 1.00 88.38 92 PHE A N 1
ATOM 784 C CA . PHE A 1 92 ? -7.112 -0.073 -12.014 1.00 88.38 92 PHE A CA 1
ATOM 785 C C . PHE A 1 92 ? -7.650 0.964 -11.032 1.00 88.38 92 PHE A C 1
ATOM 787 O O . PHE A 1 92 ? -8.859 1.043 -10.849 1.00 88.38 92 PHE A O 1
ATOM 794 N N . TYR A 1 93 ? -6.761 1.754 -10.430 1.00 84.75 93 TYR A N 1
ATOM 795 C CA . TYR A 1 93 ? -7.111 2.784 -9.460 1.00 84.75 93 TYR A CA 1
ATOM 796 C C . TYR A 1 93 ? -6.492 4.104 -9.886 1.00 84.75 93 TYR A C 1
ATOM 798 O O . TYR A 1 93 ? -5.275 4.208 -10.040 1.00 84.75 93 TYR A O 1
ATOM 806 N N . ASN A 1 94 ? -7.303 5.141 -10.061 1.00 77.88 94 ASN A N 1
ATOM 807 C CA . ASN A 1 94 ? -6.752 6.473 -10.258 1.00 77.88 94 ASN A CA 1
ATOM 808 C C . ASN A 1 94 ? -6.149 6.995 -8.937 1.00 77.88 94 ASN A C 1
ATOM 810 O O . ASN A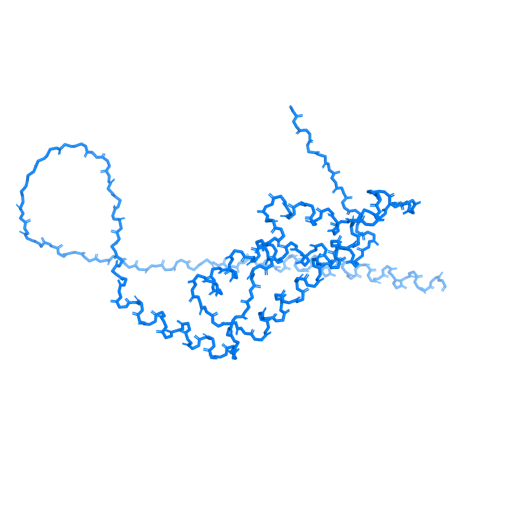 1 94 ? -6.529 6.591 -7.838 1.00 77.88 94 ASN A O 1
ATOM 814 N N . LYS A 1 95 ? -5.186 7.921 -9.029 1.00 69.38 95 LYS A N 1
ATOM 815 C CA . LYS A 1 95 ? -4.489 8.476 -7.853 1.00 69.38 95 LYS A CA 1
ATOM 816 C C . LYS A 1 95 ? -5.452 9.009 -6.783 1.00 69.38 95 LYS A C 1
ATOM 818 O O . LYS A 1 95 ? -5.184 8.847 -5.593 1.00 69.38 95 LYS A O 1
ATOM 823 N N . SER A 1 96 ? -6.543 9.655 -7.204 1.00 69.94 96 SER A N 1
ATOM 824 C CA . SER A 1 96 ? -7.554 10.185 -6.285 1.00 69.94 96 SER A CA 1
ATOM 825 C C . SER A 1 96 ? -8.183 9.076 -5.448 1.00 69.94 96 SER A C 1
ATOM 827 O O . SER A 1 96 ? -8.200 9.219 -4.230 1.00 69.94 96 SER A O 1
ATOM 829 N N . GLU A 1 97 ? -8.578 7.958 -6.060 1.00 77.56 97 GLU A N 1
ATOM 830 C CA . GLU A 1 97 ? -9.207 6.824 -5.372 1.00 77.56 97 GLU A CA 1
ATOM 831 C C . GLU A 1 97 ? -8.313 6.265 -4.270 1.00 77.56 97 GLU A C 1
ATOM 833 O O . GLU A 1 97 ? -8.751 6.152 -3.126 1.00 77.56 97 GLU A O 1
ATOM 838 N N . LEU A 1 98 ? -7.037 5.998 -4.574 1.00 78.25 98 LEU A N 1
ATOM 839 C CA . LEU A 1 98 ? -6.112 5.496 -3.559 1.00 78.25 98 LEU A CA 1
ATOM 840 C C . LEU A 1 98 ? -6.004 6.493 -2.400 1.00 78.25 98 LEU A C 1
ATOM 842 O O . LEU A 1 98 ? -6.189 6.106 -1.249 1.00 78.25 98 LEU A O 1
ATOM 846 N N . SER A 1 99 ? -5.789 7.780 -2.696 1.00 75.38 99 SER A N 1
ATOM 847 C CA . SER A 1 99 ? -5.573 8.834 -1.690 1.00 75.38 99 SER A CA 1
ATOM 848 C C . SER A 1 99 ? -6.774 9.140 -0.777 1.00 75.38 99 SER A C 1
ATOM 850 O O . SER A 1 99 ? -6.626 9.836 0.230 1.00 75.38 99 SER A O 1
ATOM 852 N N . GLU A 1 100 ? -7.969 8.630 -1.085 1.00 81.75 100 GLU A N 1
ATOM 853 C CA . GLU A 1 100 ? -9.168 8.839 -0.264 1.00 81.75 100 GLU A CA 1
ATOM 854 C C . GLU A 1 100 ? -9.170 8.027 1.035 1.00 81.75 100 GLU A C 1
ATOM 856 O O . GLU A 1 100 ? -9.856 8.390 2.010 1.00 81.75 100 GLU A O 1
ATOM 861 N N . LEU A 1 101 ? -8.431 6.917 1.062 1.00 89.56 101 LEU A N 1
ATOM 862 C CA . LEU A 1 101 ? -8.401 6.009 2.195 1.00 89.56 101 LEU A CA 1
ATOM 863 C C . LEU A 1 101 ? -7.651 6.658 3.360 1.00 89.56 101 LEU A C 1
ATOM 865 O O . LEU A 1 101 ? -6.444 6.807 3.338 1.00 89.56 101 LEU A O 1
ATOM 869 N N . LYS A 1 102 ? -8.365 7.050 4.412 1.00 92.25 102 LYS A N 1
ATOM 870 C CA . LYS A 1 102 ? -7.773 7.637 5.619 1.00 92.25 102 LYS A CA 1
ATOM 871 C C . LYS A 1 102 ? -8.531 7.163 6.839 1.00 92.25 102 LYS A C 1
ATOM 873 O O . LYS A 1 102 ? -9.766 7.193 6.831 1.00 92.25 102 LYS A O 1
ATOM 878 N N . CYS A 1 103 ? -7.789 6.776 7.867 1.00 93.94 103 CYS A N 1
ATOM 879 C CA . CYS A 1 103 ? -8.339 6.442 9.168 1.00 93.94 103 CYS A CA 1
ATOM 880 C C . CYS A 1 103 ? -8.951 7.692 9.802 1.00 93.94 103 CYS A C 1
ATOM 882 O O . CYS A 1 103 ? -8.292 8.719 9.953 1.00 93.94 103 CYS A O 1
ATOM 884 N N . THR A 1 104 ? -10.239 7.625 10.128 1.00 89.94 104 THR A N 1
ATOM 885 C CA . THR A 1 104 ? -10.969 8.713 10.800 1.00 89.94 104 THR A CA 1
ATOM 886 C C . THR A 1 104 ? -10.971 8.534 12.312 1.00 89.94 104 THR A C 1
ATOM 888 O O . THR A 1 104 ? -10.949 9.515 13.048 1.00 89.94 104 THR A O 1
ATOM 891 N N . THR A 1 105 ? -10.971 7.281 12.766 1.00 92.62 105 THR A N 1
ATOM 892 C CA . THR A 1 105 ? -10.924 6.883 14.172 1.00 92.62 105 THR A CA 1
ATOM 893 C C . THR A 1 105 ? -9.831 5.836 14.336 1.00 92.62 105 THR A C 1
ATOM 895 O O . THR A 1 105 ? -9.771 4.899 13.542 1.00 92.62 105 THR A O 1
ATOM 898 N N . ILE A 1 106 ? -8.981 5.997 15.351 1.00 95.19 106 ILE A N 1
ATOM 899 C CA . ILE A 1 106 ? -7.896 5.064 15.680 1.00 95.19 106 ILE A CA 1
ATOM 900 C C . ILE A 1 106 ? -8.139 4.537 17.095 1.00 95.19 106 ILE A C 1
ATOM 902 O O . ILE A 1 106 ? -8.456 5.322 17.989 1.00 95.19 106 ILE A O 1
ATOM 906 N N . MET A 1 107 ? -8.019 3.226 17.285 1.00 94.19 107 MET A N 1
ATOM 907 C CA . MET A 1 107 ? -8.226 2.525 18.557 1.00 94.19 107 MET A CA 1
ATOM 908 C C . MET A 1 107 ? -7.148 1.446 18.752 1.00 94.19 107 MET A C 1
ATOM 910 O O . MET A 1 107 ? -6.380 1.158 17.828 1.00 94.19 107 MET A O 1
ATOM 914 N N . SER A 1 108 ? -7.060 0.854 19.947 1.00 94.25 108 SER A N 1
ATOM 915 C CA . SER A 1 108 ? -6.189 -0.311 20.153 1.00 94.25 108 SER A CA 1
ATOM 916 C C . SER A 1 108 ? -6.728 -1.535 19.402 1.00 94.25 108 SER A C 1
ATOM 918 O O . SER A 1 108 ? -7.925 -1.628 19.125 1.00 94.25 108 SER A O 1
ATOM 920 N N . ALA A 1 109 ? -5.866 -2.504 19.087 1.00 91.12 109 ALA A N 1
ATOM 921 C CA . ALA A 1 109 ? -6.293 -3.737 18.425 1.00 91.12 109 ALA A CA 1
ATOM 922 C C . ALA A 1 109 ? -7.349 -4.500 19.247 1.00 91.12 109 ALA A C 1
ATOM 924 O O . ALA A 1 109 ? -8.315 -5.019 18.686 1.00 91.12 109 ALA A O 1
ATOM 925 N N . GLU A 1 110 ? -7.212 -4.513 20.576 1.00 93.06 110 GLU A N 1
ATOM 926 C CA . GLU A 1 110 ? -8.187 -5.125 21.482 1.00 93.06 110 GLU A CA 1
ATOM 927 C C . GLU A 1 110 ? -9.544 -4.416 21.416 1.00 93.06 110 GLU A C 1
ATOM 929 O O . GLU A 1 110 ? -10.590 -5.065 21.383 1.00 93.06 110 GLU A O 1
ATOM 934 N N . GLU A 1 111 ? -9.543 -3.084 21.367 1.00 91.69 111 GLU A N 1
ATOM 935 C CA . GLU A 1 111 ? -10.767 -2.292 21.270 1.00 91.69 111 GLU A CA 1
ATOM 936 C C . GLU A 1 111 ? -11.461 -2.457 19.913 1.00 91.69 111 GLU A C 1
ATOM 938 O O . GLU A 1 111 ? -12.688 -2.573 19.869 1.00 91.69 111 GLU A O 1
ATOM 943 N N . VAL A 1 112 ? -10.696 -2.497 18.814 1.00 89.25 112 VAL A N 1
ATOM 944 C CA . VAL A 1 112 ? -11.219 -2.777 17.467 1.00 89.25 112 VAL A CA 1
ATOM 945 C C . VAL A 1 112 ? -11.888 -4.152 17.451 1.00 89.25 112 VAL A C 1
ATOM 947 O O . VAL A 1 112 ? -13.045 -4.263 17.042 1.00 89.25 112 VAL A O 1
ATOM 950 N N . LEU A 1 113 ? -11.204 -5.182 17.963 1.00 88.50 113 LEU A N 1
ATOM 951 C CA . LEU A 1 113 ? -11.728 -6.547 18.024 1.00 88.50 113 LEU A CA 1
ATOM 952 C C . LEU A 1 113 ? -13.025 -6.620 18.834 1.00 88.50 113 LEU A C 1
ATOM 954 O O . LEU A 1 113 ? -14.002 -7.214 18.380 1.00 88.50 113 LEU A O 1
ATOM 958 N N . LYS A 1 114 ? -13.060 -5.971 20.003 1.00 90.81 114 LYS A N 1
ATOM 959 C CA . LYS A 1 114 ? -14.257 -5.912 20.847 1.00 90.81 114 LYS A CA 1
ATOM 960 C C . LYS A 1 114 ? -15.436 -5.294 20.096 1.00 90.81 114 LYS A C 1
ATOM 962 O O . LYS A 1 114 ? -16.534 -5.837 20.127 1.00 90.81 114 LYS A O 1
ATOM 967 N N . LYS A 1 115 ? -15.207 -4.191 19.379 1.00 86.56 115 LYS A N 1
ATOM 968 C CA . LYS A 1 115 ? -16.243 -3.506 18.593 1.00 86.56 115 LYS A CA 1
ATOM 969 C C . LYS A 1 115 ? -16.788 -4.369 17.456 1.00 86.56 115 LYS A C 1
ATOM 971 O O . LYS A 1 115 ? -17.982 -4.306 17.176 1.00 86.56 115 LYS A O 1
ATOM 976 N N . ILE A 1 116 ? -15.927 -5.139 16.794 1.00 83.50 116 ILE A N 1
ATOM 977 C CA . ILE A 1 116 ? -16.334 -6.067 15.731 1.00 83.50 116 ILE A CA 1
ATOM 978 C C . ILE A 1 116 ? -17.200 -7.185 16.328 1.00 83.50 116 ILE A C 1
ATOM 980 O O . ILE A 1 116 ? -18.306 -7.414 15.848 1.00 83.50 116 ILE A O 1
ATOM 984 N N . GLN A 1 117 ? -16.767 -7.796 17.434 1.00 86.62 117 GLN A N 1
ATOM 985 C CA . GLN A 1 117 ? -17.527 -8.844 18.130 1.00 86.62 117 GLN A CA 1
ATOM 986 C C . GLN A 1 117 ? -18.886 -8.351 18.653 1.00 86.62 117 GLN A C 1
ATOM 988 O O . GLN A 1 117 ? -19.892 -9.057 18.563 1.00 86.62 117 GLN A O 1
ATOM 993 N N . GLU A 1 118 ? -18.948 -7.129 19.186 1.00 86.69 118 GLU A N 1
AT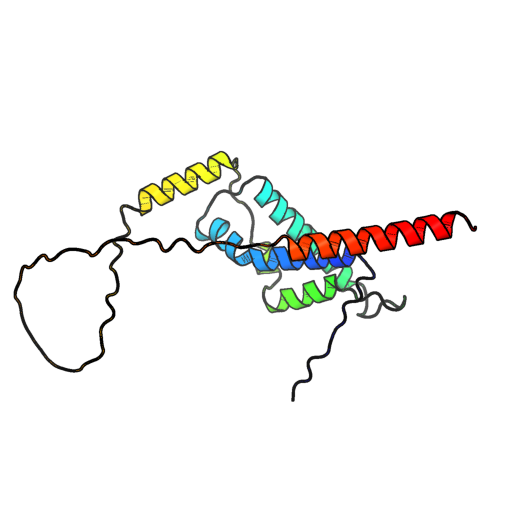OM 994 C CA . GLU A 1 118 ? -20.203 -6.506 19.627 1.00 86.69 118 GLU A CA 1
ATOM 995 C C . GLU A 1 118 ? -21.193 -6.321 18.464 1.00 86.69 118 GLU A C 1
ATOM 997 O O . GLU A 1 118 ? -22.397 -6.506 18.648 1.00 86.69 118 GLU A O 1
ATOM 1002 N N . ARG A 1 119 ? -20.709 -6.011 17.253 1.00 82.00 119 ARG A N 1
ATOM 1003 C CA . ARG A 1 119 ? -21.562 -5.932 16.056 1.00 82.00 119 ARG A CA 1
ATOM 1004 C C . ARG A 1 119 ? -22.009 -7.304 15.577 1.00 82.00 119 ARG A C 1
ATOM 1006 O O . ARG A 1 119 ? -23.199 -7.497 15.373 1.00 82.00 119 ARG A O 1
ATOM 1013 N N . GLU A 1 120 ? -21.101 -8.269 15.462 1.00 78.94 120 GLU A N 1
ATOM 1014 C CA . GLU A 1 120 ? -21.449 -9.624 15.010 1.00 78.94 120 GLU A CA 1
ATOM 1015 C C . GLU A 1 120 ? -22.470 -10.294 15.943 1.00 78.94 120 GLU A C 1
ATOM 1017 O O . GLU A 1 120 ? -23.412 -10.933 15.478 1.00 78.94 120 GLU A O 1
ATOM 1022 N N . SER A 1 121 ? -22.346 -10.086 17.257 1.00 77.25 121 SER A N 1
ATOM 1023 C CA . SER A 1 121 ? -23.314 -10.594 18.240 1.00 77.25 121 SER A CA 1
ATOM 1024 C C . SER A 1 121 ? -24.680 -9.899 18.187 1.00 77.25 121 SER A C 1
ATOM 1026 O O . SER A 1 121 ? -25.679 -10.529 18.519 1.00 77.25 121 SER A O 1
ATOM 1028 N N . THR A 1 122 ? -24.757 -8.641 17.740 1.00 62.88 122 THR A N 1
ATOM 1029 C CA . THR A 1 122 ? -26.039 -7.941 17.521 1.00 62.88 122 THR A CA 1
ATOM 1030 C C . THR A 1 122 ? -26.647 -8.202 16.141 1.00 62.88 122 THR A C 1
ATOM 1032 O O . THR A 1 122 ? -27.855 -8.033 15.967 1.00 62.88 122 THR A O 1
ATOM 1035 N N . GLU A 1 123 ? -25.848 -8.628 15.161 1.00 58.06 123 GLU A N 1
ATOM 1036 C CA . GLU A 1 123 ? -26.302 -8.944 13.802 1.00 58.06 123 GLU A CA 1
ATOM 1037 C C . GLU A 1 123 ? -26.748 -10.406 13.644 1.00 58.06 123 GLU A C 1
ATOM 1039 O O . GLU A 1 123 ? -27.647 -10.678 12.847 1.00 58.06 123 GLU A O 1
ATOM 1044 N N . LEU A 1 124 ? -26.217 -11.336 14.451 1.00 52.66 124 LEU A N 1
ATOM 1045 C CA . LEU A 1 124 ? -26.662 -12.738 14.471 1.00 52.66 124 LEU A CA 1
ATOM 1046 C C . LEU A 1 124 ? -28.156 -12.883 14.821 1.00 52.66 124 LEU A C 1
ATOM 1048 O O . LEU A 1 124 ? -28.822 -13.776 14.308 1.00 52.66 124 LEU A O 1
ATOM 1052 N N . ASP A 1 125 ? -28.704 -11.953 15.610 1.00 49.28 125 ASP A N 1
ATOM 1053 C CA . ASP A 1 125 ? -30.135 -11.876 15.952 1.00 49.28 125 ASP A CA 1
ATOM 1054 C C . ASP A 1 125 ? -31.032 -11.425 14.7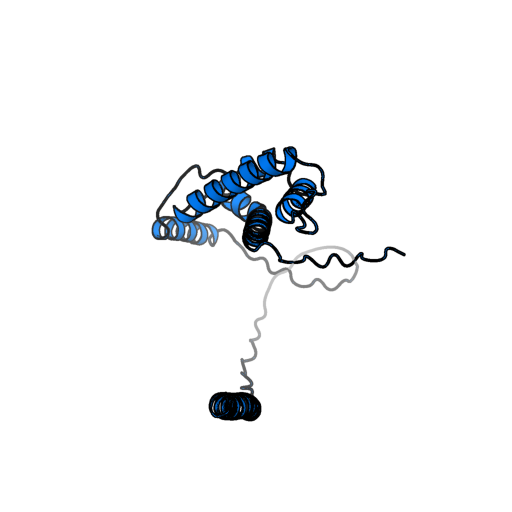76 1.00 49.28 125 ASP A C 1
ATOM 1056 O O . ASP A 1 125 ? -32.260 -11.414 14.889 1.00 49.28 125 ASP A O 1
ATOM 1060 N N . LYS A 1 126 ? -30.449 -11.043 13.629 1.00 52.06 126 LYS A N 1
ATOM 1061 C CA . LYS A 1 126 ? -31.175 -10.601 12.423 1.00 52.06 126 LYS A CA 1
ATOM 1062 C C . LYS A 1 126 ? -30.968 -11.480 11.194 1.00 52.06 126 LYS A C 1
ATOM 1064 O O . LYS A 1 126 ? -31.689 -11.299 10.210 1.00 52.06 126 LYS A O 1
ATOM 1069 N N . VAL A 1 127 ? -30.027 -12.421 11.216 1.00 45.12 127 VAL A N 1
ATOM 1070 C CA . VAL A 1 127 ? -29.769 -13.297 10.069 1.00 45.12 127 VAL A CA 1
ATOM 1071 C C . VAL A 1 127 ? -30.604 -14.569 10.202 1.00 45.12 127 VAL A C 1
ATOM 1073 O O . VAL A 1 127 ? -30.176 -15.565 10.777 1.00 45.12 127 VAL A O 1
ATOM 1076 N N . VAL A 1 128 ? -31.808 -14.554 9.624 1.00 46.22 128 VAL A N 1
ATOM 1077 C CA . VAL A 1 128 ? -32.515 -15.798 9.293 1.00 46.22 128 VAL A CA 1
ATOM 1078 C C . VAL A 1 128 ? -31.828 -16.377 8.063 1.00 46.22 128 VAL A C 1
ATOM 1080 O O . VAL A 1 128 ? -32.015 -15.890 6.948 1.00 46.22 128 VAL A O 1
ATOM 1083 N N . PHE A 1 129 ? -31.007 -17.404 8.261 1.00 40.62 129 PHE A N 1
ATOM 1084 C CA . PHE A 1 129 ? -30.477 -18.195 7.157 1.00 40.62 129 PHE A CA 1
ATOM 1085 C C . PHE A 1 129 ? -31.638 -19.003 6.563 1.00 40.62 129 PHE A C 1
ATOM 1087 O O . PHE A 1 129 ? -32.006 -20.054 7.082 1.00 40.62 129 PHE A O 1
ATOM 1094 N N . SER A 1 130 ? -32.270 -18.499 5.503 1.00 47.38 130 SER A N 1
ATOM 1095 C CA . SER A 1 130 ? -33.126 -19.343 4.673 1.00 47.38 130 SER A CA 1
ATOM 1096 C C . SER A 1 130 ? -32.211 -20.161 3.771 1.00 47.38 130 SER A C 1
ATOM 1098 O O . SER A 1 130 ? -31.658 -19.635 2.801 1.00 47.38 130 SER A O 1
ATOM 1100 N N . GLU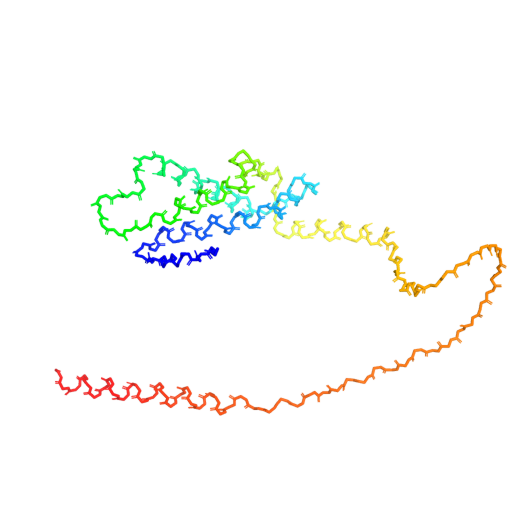 A 1 131 ? -32.009 -21.425 4.119 1.00 37.94 131 GLU A N 1
ATOM 1101 C CA . GLU A 1 131 ? -31.361 -22.393 3.247 1.00 37.94 131 GLU A CA 1
ATOM 1102 C C . GLU A 1 131 ? -32.133 -22.432 1.919 1.00 37.94 131 GLU A C 1
ATOM 1104 O O . GLU A 1 131 ? -33.339 -22.688 1.882 1.00 37.94 131 GLU A O 1
ATOM 1109 N N . ILE A 1 132 ? -31.465 -22.074 0.821 1.00 45.59 132 ILE A N 1
ATOM 1110 C CA . ILE A 1 132 ? -32.031 -22.248 -0.514 1.00 45.59 132 ILE A CA 1
ATOM 1111 C C . ILE A 1 132 ? -31.961 -23.747 -0.788 1.00 45.59 132 ILE A C 1
ATOM 1113 O O . ILE A 1 132 ? -30.923 -24.252 -1.213 1.00 45.59 132 ILE A O 1
ATOM 1117 N N . GLU A 1 133 ? -33.058 -24.457 -0.527 1.00 43.50 133 GLU A N 1
ATOM 1118 C CA . GLU A 1 133 ? -33.217 -25.817 -1.032 1.00 43.50 133 GLU A CA 1
ATOM 1119 C C . GLU A 1 133 ? -33.018 -25.819 -2.558 1.00 43.50 133 GLU A C 1
ATOM 1121 O O . GLU A 1 133 ? -33.532 -24.932 -3.259 1.00 43.50 133 GLU A O 1
ATOM 1126 N N . PRO A 1 134 ? -32.291 -26.805 -3.107 1.00 39.91 134 PRO A N 1
ATOM 1127 C CA . PRO A 1 134 ? -32.121 -26.934 -4.541 1.00 39.91 134 PRO A CA 1
ATOM 1128 C C . PRO A 1 134 ? -33.475 -27.286 -5.164 1.00 39.91 134 PRO A C 1
ATOM 1130 O O . PRO A 1 134 ? -33.911 -28.435 -5.148 1.00 39.91 134 PRO A O 1
ATOM 1133 N N . ARG A 1 135 ? -34.156 -26.281 -5.727 1.00 35.69 135 ARG A N 1
ATOM 1134 C CA . ARG A 1 135 ? -35.339 -26.505 -6.559 1.00 35.69 135 ARG A CA 1
ATOM 1135 C C . ARG A 1 135 ? -34.912 -27.200 -7.843 1.00 35.69 135 ARG A C 1
ATOM 1137 O O . ARG A 1 135 ? -34.402 -26.572 -8.770 1.00 35.69 135 ARG A O 1
ATOM 1144 N N . ASP A 1 136 ? -35.147 -28.505 -7.857 1.00 34.88 136 ASP A N 1
ATOM 1145 C CA . ASP A 1 136 ? -35.182 -29.327 -9.052 1.00 34.88 136 ASP A CA 1
ATOM 1146 C C . ASP A 1 136 ? -36.180 -28.719 -10.052 1.00 34.88 136 ASP A C 1
ATOM 1148 O O . ASP A 1 136 ? -37.316 -28.361 -9.725 1.00 34.88 136 ASP A O 1
ATOM 1152 N N . SER A 1 137 ? -35.715 -28.519 -11.277 1.00 43.78 137 SER A N 1
ATOM 1153 C CA . SER A 1 137 ? -36.478 -27.910 -12.353 1.00 43.78 137 SER A CA 1
ATOM 1154 C C . SER A 1 137 ? -37.555 -28.873 -12.841 1.00 43.78 137 SER A C 1
ATOM 1156 O O . SER A 1 137 ? -37.238 -29.837 -13.537 1.00 43.78 137 SER A O 1
ATOM 1158 N N . ARG A 1 138 ? -38.832 -28.580 -12.576 1.00 35.69 138 ARG A N 1
ATOM 1159 C CA . ARG A 1 138 ? -39.943 -29.071 -13.402 1.00 35.69 138 ARG A CA 1
ATOM 1160 C C . ARG A 1 138 ? -41.161 -28.156 -13.327 1.00 35.69 138 ARG A C 1
ATOM 1162 O O . ARG A 1 138 ? -41.511 -27.610 -12.292 1.00 35.69 138 ARG A O 1
ATOM 1169 N N . SER A 1 139 ? -41.719 -27.978 -14.514 1.00 34.16 139 SER A N 1
ATOM 1170 C CA . SER A 1 139 ? -42.849 -27.147 -14.894 1.00 34.16 139 SER A CA 1
ATOM 1171 C C . SER A 1 139 ? -44.124 -27.415 -14.086 1.00 34.16 139 SER A C 1
ATOM 1173 O O . SER A 1 139 ? -44.409 -28.561 -13.756 1.00 34.16 139 SER A O 1
ATOM 1175 N N . ASP A 1 140 ? -44.926 -26.353 -13.987 1.00 31.30 140 ASP A N 1
ATOM 1176 C CA . ASP A 1 140 ? -46.390 -26.320 -14.139 1.00 31.30 140 ASP A CA 1
ATOM 1177 C C . ASP A 1 140 ? -47.261 -25.963 -12.911 1.00 31.30 140 ASP A C 1
ATOM 1179 O O . ASP A 1 140 ? -47.151 -26.529 -11.832 1.00 31.30 140 ASP A O 1
ATOM 1183 N N . SER A 1 141 ? -48.124 -24.976 -13.173 1.00 32.06 141 SER A N 1
ATOM 1184 C CA . SER A 1 141 ? -49.459 -24.658 -12.646 1.00 32.06 141 SER A CA 1
ATOM 1185 C C . SER A 1 141 ? -49.848 -24.810 -11.154 1.00 32.06 141 SER A C 1
ATOM 1187 O O . SER A 1 141 ? -49.898 -25.894 -10.594 1.00 32.06 141 SER A O 1
ATOM 1189 N N . SER A 1 142 ? -50.364 -23.686 -10.625 1.00 33.19 142 SER A N 1
ATOM 1190 C CA . SER A 1 142 ? -51.590 -23.515 -9.803 1.00 33.19 142 SER A CA 1
ATOM 1191 C C . SER A 1 142 ? -51.777 -24.183 -8.422 1.00 33.19 142 SER A C 1
ATOM 1193 O O . SER A 1 142 ? -51.894 -25.393 -8.309 1.00 33.19 142 SER A O 1
ATOM 1195 N N . GLU A 1 143 ? -52.073 -23.299 -7.455 1.00 33.69 143 GLU A N 1
ATOM 1196 C CA . GLU A 1 143 ? -53.088 -23.390 -6.380 1.00 33.69 143 GLU A CA 1
ATOM 1197 C C . GLU A 1 143 ? -52.899 -24.265 -5.111 1.00 33.69 143 GLU A C 1
ATOM 1199 O O . GLU A 1 143 ? -52.829 -25.482 -5.147 1.00 33.69 143 GLU A O 1
ATOM 1204 N N . ASN A 1 144 ? -53.041 -23.555 -3.974 1.00 31.72 144 ASN A N 1
ATOM 1205 C CA . ASN A 1 144 ? -53.747 -23.889 -2.721 1.00 31.72 144 ASN A CA 1
ATOM 1206 C C . ASN A 1 144 ? -53.203 -24.937 -1.713 1.00 31.72 144 ASN A C 1
ATOM 1208 O O . ASN A 1 144 ? -53.229 -26.134 -1.943 1.00 31.72 144 ASN A O 1
ATOM 1212 N N . GLN A 1 145 ? -52.875 -24.401 -0.520 1.00 38.47 145 GLN A N 1
ATOM 1213 C CA . GLN A 1 145 ? -53.132 -24.873 0.863 1.00 38.47 145 GLN A CA 1
ATOM 1214 C C . GLN A 1 145 ? -52.992 -26.368 1.222 1.00 38.47 145 GLN A C 1
ATOM 1216 O O . GLN A 1 145 ? -53.778 -27.169 0.739 1.00 38.47 145 GLN A O 1
ATOM 1221 N N . LEU A 1 146 ? -52.147 -26.683 2.228 1.00 29.36 146 LEU A N 1
ATOM 1222 C CA . LEU A 1 146 ? -52.448 -27.470 3.459 1.00 29.36 146 LEU A CA 1
ATOM 1223 C C . LEU A 1 146 ? -51.145 -27.883 4.207 1.00 29.36 146 LEU A C 1
ATOM 1225 O O . LEU A 1 146 ? -50.221 -28.419 3.610 1.00 29.36 146 LEU A O 1
ATOM 1229 N N . ASN A 1 147 ? -51.092 -27.631 5.521 1.00 30.81 147 ASN A N 1
ATOM 1230 C CA . ASN A 1 147 ? -50.126 -28.162 6.519 1.00 30.81 147 ASN A CA 1
ATOM 1231 C C . ASN A 1 147 ? -50.556 -29.586 6.989 1.00 30.81 147 ASN A C 1
ATOM 1233 O O . ASN A 1 147 ? -51.702 -29.937 6.692 1.00 30.81 147 ASN A O 1
ATOM 1237 N N . PRO A 1 148 ? -49.864 -30.310 7.916 1.00 50.38 148 PRO A N 1
ATOM 1238 C CA . PRO A 1 148 ? -48.430 -30.451 8.281 1.00 50.38 148 PRO A CA 1
ATOM 1239 C C . PRO A 1 148 ? -47.978 -31.939 8.500 1.00 50.38 148 PRO A C 1
ATOM 1241 O O . PRO A 1 148 ? -48.797 -32.849 8.435 1.00 50.38 148 PRO A O 1
ATOM 1244 N N . SER A 1 149 ? -46.714 -32.130 8.930 1.00 37.59 149 SER A N 1
ATOM 1245 C CA . SER A 1 149 ? -46.121 -33.304 9.633 1.00 37.59 149 SER A CA 1
ATOM 1246 C C . SER A 1 149 ? -45.476 -34.407 8.778 1.00 37.59 149 SER A C 1
ATOM 1248 O O . SER A 1 149 ? -46.144 -35.007 7.948 1.00 37.59 149 SER A O 1
ATOM 1250 N N . ASP A 1 150 ? -44.177 -34.675 9.004 1.00 35.56 150 ASP A N 1
ATOM 1251 C CA . ASP A 1 150 ? -43.675 -35.960 9.539 1.00 35.56 150 ASP A CA 1
ATOM 1252 C C . ASP A 1 150 ? -42.139 -35.951 9.740 1.00 35.56 150 ASP A C 1
ATOM 1254 O O . ASP A 1 150 ? -41.360 -35.621 8.846 1.00 35.56 150 ASP A O 1
ATOM 1258 N N . GLU A 1 151 ? -41.717 -36.299 10.960 1.00 46.94 151 GLU A N 1
ATOM 1259 C CA . GLU A 1 151 ? -40.334 -36.451 11.439 1.00 46.94 151 GLU A CA 1
ATOM 1260 C C . GLU A 1 151 ? -39.744 -37.816 11.035 1.00 46.94 151 GLU A C 1
ATOM 1262 O O . GLU A 1 151 ? -40.368 -38.834 11.326 1.00 46.94 151 GLU A O 1
ATOM 1267 N N . VAL A 1 152 ? -38.515 -37.880 10.490 1.00 41.16 152 VAL A N 1
ATOM 1268 C CA . VAL A 1 152 ? -37.674 -39.107 10.450 1.00 41.16 152 VAL A CA 1
ATOM 1269 C C . VAL A 1 152 ? -36.169 -38.724 10.496 1.00 41.16 152 VAL A C 1
ATOM 1271 O O . VAL A 1 152 ? -35.797 -37.708 9.910 1.00 41.16 152 VAL A O 1
ATOM 1274 N N . PRO A 1 153 ? -35.294 -39.478 11.208 1.00 45.06 153 PRO A N 1
ATOM 1275 C CA . PRO A 1 153 ? -34.071 -38.957 11.835 1.00 45.06 153 PRO A CA 1
ATOM 1276 C C . PRO A 1 153 ? -32.768 -39.082 11.017 1.00 45.06 153 PRO A C 1
ATOM 1278 O O . PRO A 1 153 ? -32.624 -39.942 10.148 1.00 45.06 153 PRO A O 1
ATOM 1281 N N . SER A 1 154 ? -31.786 -38.244 11.375 1.00 41.94 154 SER A N 1
ATOM 1282 C CA . SER A 1 154 ? -30.437 -38.139 10.792 1.00 41.94 154 SER A CA 1
ATOM 1283 C C . SER A 1 154 ? -29.583 -39.414 10.917 1.00 41.94 154 SER A C 1
ATOM 1285 O O . SER A 1 154 ? -29.531 -40.000 12.003 1.00 41.94 154 SER A O 1
ATOM 1287 N N . PRO A 1 155 ? -28.817 -39.807 9.877 1.00 44.00 155 PRO A N 1
ATOM 1288 C CA . PRO A 1 155 ? -27.807 -40.848 9.991 1.00 44.00 155 PRO A CA 1
ATOM 1289 C C . PRO A 1 155 ? -26.413 -40.291 10.328 1.00 44.00 155 PRO A C 1
ATOM 1291 O O . PRO A 1 155 ? -25.969 -39.263 9.824 1.00 44.00 155 PRO A O 1
ATOM 1294 N N . SER A 1 156 ? -25.760 -41.043 11.211 1.00 44.50 156 SER A N 1
ATOM 1295 C CA . SER A 1 156 ? -24.520 -40.822 11.957 1.00 44.50 156 SER A CA 1
ATOM 1296 C C . SER A 1 156 ? -23.246 -40.499 11.169 1.00 44.50 156 SER A C 1
ATOM 1298 O O . SER A 1 156 ? -22.957 -41.120 10.146 1.00 44.50 156 SER A O 1
ATOM 1300 N N . ASP A 1 157 ? -22.413 -39.670 11.805 1.00 52.22 157 ASP A N 1
ATOM 1301 C CA . ASP A 1 157 ? -20.968 -39.531 11.608 1.00 52.22 157 ASP A CA 1
ATOM 1302 C C . ASP A 1 157 ? -20.222 -40.874 11.634 1.00 52.22 157 ASP A C 1
ATOM 1304 O O . ASP A 1 157 ? -20.304 -41.642 12.596 1.00 52.22 157 ASP A O 1
ATOM 1308 N N . SER A 1 158 ? -19.374 -41.105 10.630 1.00 54.59 158 SER A N 1
ATOM 1309 C CA . SER A 1 158 ? -18.259 -42.045 10.749 1.00 54.59 158 SER A CA 1
ATOM 1310 C C . SER A 1 158 ? -16.998 -41.435 10.140 1.00 54.59 158 SER A C 1
ATOM 1312 O O . SER A 1 158 ? -16.826 -41.392 8.920 1.00 54.59 158 SER A O 1
ATOM 1314 N N . HIS A 1 159 ? -16.107 -40.950 11.006 1.00 53.28 159 HIS A N 1
ATOM 1315 C CA . HIS A 1 159 ? -14.776 -40.482 10.638 1.00 53.28 159 HIS A CA 1
ATOM 1316 C C . HIS A 1 159 ? -13.917 -41.653 10.144 1.00 53.28 159 HIS A C 1
ATOM 1318 O O . HIS A 1 159 ? -13.486 -42.501 10.924 1.00 53.28 159 HIS A O 1
ATOM 1324 N N . ASN A 1 160 ? -13.613 -41.674 8.848 1.00 52.47 160 ASN A N 1
ATOM 1325 C CA . ASN A 1 160 ? -12.561 -42.528 8.309 1.00 52.47 160 ASN A CA 1
ATOM 1326 C C . ASN A 1 160 ? -11.203 -41.882 8.613 1.00 52.47 160 ASN A C 1
ATOM 1328 O O . ASN A 1 160 ? -10.769 -40.955 7.930 1.00 52.47 160 ASN A O 1
ATOM 1332 N N . ALA A 1 161 ? -10.536 -42.364 9.660 1.00 61.56 161 ALA A N 1
ATOM 1333 C CA . ALA A 1 161 ? -9.158 -42.007 9.967 1.00 61.56 161 ALA A CA 1
ATOM 1334 C C . ALA A 1 161 ? -8.229 -42.544 8.862 1.00 61.56 161 ALA A C 1
ATOM 1336 O O . ALA A 1 161 ? -7.975 -43.745 8.777 1.00 61.56 161 ALA A O 1
ATOM 1337 N N . MET A 1 162 ? -7.725 -41.662 7.994 1.00 61.97 162 MET A N 1
ATOM 1338 C CA . MET A 1 162 ? -6.667 -42.022 7.047 1.00 61.97 162 MET A CA 1
ATOM 1339 C C . MET A 1 162 ? -5.333 -42.171 7.786 1.00 61.97 162 MET A C 1
ATOM 1341 O O . MET A 1 162 ? -4.862 -41.251 8.453 1.00 61.97 162 MET A O 1
ATOM 1345 N N . ALA A 1 163 ? -4.711 -43.340 7.648 1.00 63.12 163 ALA A N 1
ATOM 1346 C CA . ALA A 1 163 ? -3.375 -43.621 8.153 1.00 63.12 163 ALA A CA 1
ATOM 1347 C C . ALA A 1 163 ? -2.317 -42.845 7.345 1.00 63.12 163 ALA A C 1
ATOM 1349 O O . ALA A 1 163 ? -2.213 -43.003 6.130 1.00 63.12 163 ALA A O 1
ATOM 1350 N N . ILE A 1 164 ? -1.507 -42.025 8.020 1.00 63.75 164 ILE A N 1
ATOM 1351 C CA . ILE A 1 164 ? -0.372 -41.320 7.413 1.00 63.75 164 ILE A CA 1
ATOM 1352 C C . ILE A 1 164 ? 0.881 -42.181 7.588 1.00 63.75 164 ILE A C 1
ATOM 1354 O O . ILE A 1 164 ? 1.497 -42.216 8.650 1.00 63.75 164 ILE A O 1
ATOM 1358 N N . THR A 1 165 ? 1.288 -42.854 6.521 1.00 57.59 165 THR A N 1
ATOM 1359 C CA . THR A 1 165 ? 2.609 -43.483 6.393 1.00 57.59 165 THR A CA 1
ATOM 1360 C C . THR A 1 165 ? 3.282 -42.848 5.172 1.00 57.59 165 THR A C 1
ATOM 1362 O O . THR A 1 165 ? 2.705 -42.902 4.096 1.00 57.59 165 THR A O 1
ATOM 1365 N N . PHE A 1 166 ? 4.468 -42.238 5.160 1.00 60.62 166 PHE A N 1
ATOM 1366 C CA . PHE A 1 166 ? 5.520 -41.986 6.144 1.00 60.62 166 PHE A CA 1
ATOM 1367 C C . PHE A 1 166 ? 6.508 -41.011 5.428 1.00 60.62 166 PHE A C 1
ATOM 1369 O O . PHE A 1 166 ? 7.085 -41.412 4.417 1.00 60.62 166 PHE A O 1
ATOM 1376 N N . PRO A 1 167 ? 6.745 -39.750 5.855 1.00 63.56 167 PRO A N 1
ATOM 1377 C CA . PRO A 1 167 ? 7.608 -38.803 5.118 1.00 63.56 167 PRO A CA 1
ATOM 1378 C C . PRO A 1 167 ? 9.124 -38.993 5.355 1.00 63.56 167 PRO A C 1
ATOM 1380 O O . PRO A 1 167 ? 9.934 -38.125 5.032 1.00 63.56 167 PRO A O 1
ATOM 1383 N N . PHE A 1 168 ? 9.551 -40.120 5.925 1.00 61.38 168 PHE A N 1
ATOM 1384 C CA . PHE A 1 168 ? 10.931 -40.283 6.398 1.00 61.38 168 PHE A CA 1
ATOM 1385 C C . PHE A 1 168 ? 11.932 -40.653 5.292 1.00 61.38 168 PHE A C 1
ATOM 1387 O O . PHE A 1 168 ? 13.106 -40.304 5.399 1.00 61.38 168 PHE A O 1
ATOM 1394 N N . LEU A 1 169 ? 11.488 -41.277 4.193 1.00 60.09 169 LEU A N 1
ATOM 1395 C CA . LEU A 1 169 ? 12.365 -41.554 3.043 1.00 60.09 169 LEU A CA 1
ATOM 1396 C C . LEU A 1 169 ? 12.799 -40.261 2.331 1.00 60.09 169 LEU A C 1
ATOM 1398 O O . LEU A 1 169 ? 13.947 -40.145 1.904 1.00 60.09 169 LEU A O 1
ATOM 1402 N N . GLY A 1 170 ? 11.913 -39.260 2.275 1.00 63.62 170 GLY A N 1
ATOM 1403 C CA . GLY A 1 170 ? 12.235 -37.940 1.726 1.00 63.62 170 GLY A CA 1
ATOM 1404 C C . GLY A 1 170 ? 13.257 -37.188 2.582 1.00 63.62 170 GLY A C 1
ATOM 1405 O O . GLY A 1 170 ? 14.230 -36.651 2.054 1.00 63.62 170 GLY A O 1
ATOM 1406 N N . ALA A 1 171 ? 13.093 -37.216 3.909 1.00 73.06 171 ALA A N 1
ATOM 1407 C CA . ALA A 1 171 ? 14.011 -36.557 4.837 1.00 73.06 171 ALA A CA 1
ATOM 1408 C C . ALA A 1 171 ? 15.440 -37.127 4.749 1.00 73.06 171 ALA A C 1
ATOM 1410 O O . ALA A 1 171 ? 16.402 -36.365 4.643 1.00 73.06 171 ALA A O 1
ATOM 1411 N N . LEU A 1 172 ? 15.593 -38.458 4.712 1.00 72.12 172 LEU A N 1
ATOM 1412 C CA . LEU A 1 172 ? 16.909 -39.107 4.609 1.00 72.12 172 LEU A CA 1
ATOM 1413 C C . LEU A 1 172 ? 17.658 -38.729 3.318 1.00 72.12 172 LEU A C 1
ATOM 1415 O O . LEU A 1 172 ? 18.874 -38.526 3.351 1.00 72.12 172 LEU A O 1
ATOM 1419 N N . SER A 1 173 ? 16.944 -38.556 2.200 1.00 71.69 173 SER A N 1
ATOM 1420 C CA . SER A 1 173 ? 17.543 -38.137 0.924 1.00 71.69 173 SER A CA 1
ATOM 1421 C C . SER A 1 173 ? 18.095 -36.703 0.968 1.00 71.69 173 SER A C 1
ATOM 1423 O O . SER A 1 173 ? 19.144 -36.413 0.379 1.00 71.69 173 SER A O 1
ATOM 1425 N N . ILE A 1 174 ? 17.424 -35.800 1.693 1.00 78.06 174 ILE A N 1
ATOM 1426 C CA . ILE A 1 174 ? 17.873 -34.411 1.875 1.00 78.06 174 ILE A CA 1
ATOM 1427 C C . ILE A 1 174 ? 19.132 -34.376 2.751 1.00 78.06 174 ILE A C 1
ATOM 1429 O O . ILE A 1 174 ? 20.132 -33.763 2.367 1.00 78.06 174 ILE A O 1
ATOM 1433 N N . PHE A 1 175 ? 19.136 -35.089 3.884 1.00 76.62 175 PHE A N 1
ATOM 1434 C CA . PHE A 1 175 ? 20.297 -35.140 4.780 1.00 76.62 175 PHE A CA 1
ATOM 1435 C C . PHE A 1 175 ? 21.545 -35.727 4.102 1.00 76.62 175 PHE A C 1
ATOM 1437 O O . PHE A 1 175 ? 22.633 -35.166 4.249 1.00 76.62 175 PHE A O 1
ATOM 1444 N N . TYR A 1 176 ? 21.404 -36.796 3.309 1.00 78.75 176 TYR A N 1
ATOM 1445 C CA . TYR A 1 176 ? 22.527 -37.386 2.567 1.00 78.75 176 TYR A CA 1
ATOM 1446 C C . TYR A 1 176 ? 23.141 -36.401 1.560 1.00 78.75 176 TYR A C 1
ATOM 1448 O O . TYR A 1 176 ? 24.366 -36.276 1.460 1.00 78.75 176 TYR A O 1
ATOM 1456 N N . SER A 1 177 ? 22.292 -35.651 0.852 1.00 75.38 177 SER A N 1
ATOM 1457 C CA . SER A 1 177 ? 22.731 -34.655 -0.129 1.00 75.38 177 SER A CA 1
ATOM 1458 C C . SER A 1 177 ? 23.517 -33.516 0.532 1.00 75.38 177 SER A C 1
ATOM 1460 O O . SER A 1 177 ? 24.583 -33.138 0.045 1.00 75.38 177 SER A O 1
ATOM 1462 N N . LEU A 1 178 ? 23.055 -33.019 1.685 1.00 72.88 178 LEU A N 1
ATOM 1463 C CA . LEU A 1 178 ? 23.753 -31.976 2.448 1.00 72.88 178 LEU A CA 1
ATOM 1464 C C . LEU A 1 178 ? 25.080 -32.478 3.044 1.00 72.88 178 LEU A C 1
ATOM 1466 O O . LEU A 1 178 ? 26.096 -31.783 2.971 1.00 72.88 178 LEU A O 1
ATOM 1470 N N . TYR A 1 179 ? 25.108 -33.705 3.573 1.00 74.56 179 TYR A N 1
ATOM 1471 C CA . TYR A 1 179 ? 26.324 -34.325 4.109 1.00 74.56 179 TYR A CA 1
ATOM 1472 C C . TYR A 1 179 ? 27.420 -34.492 3.038 1.00 74.56 179 TYR A C 1
A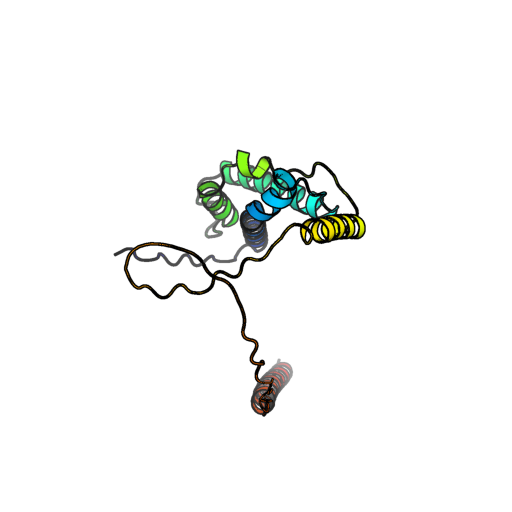TOM 1474 O O . TYR A 1 179 ? 28.591 -34.175 3.276 1.00 74.56 179 TYR A O 1
ATOM 1482 N N . LYS A 1 180 ? 27.049 -34.913 1.820 1.00 71.12 180 LYS A N 1
ATOM 1483 C CA . LYS A 1 180 ? 27.986 -35.055 0.693 1.00 71.12 180 LYS A CA 1
ATOM 1484 C C . LYS A 1 180 ? 28.562 -33.712 0.223 1.00 71.12 180 LYS A C 1
ATOM 1486 O O . LYS A 1 180 ? 29.742 -33.627 -0.103 1.00 71.12 180 LYS A O 1
ATOM 1491 N N . VAL A 1 181 ? 27.763 -32.644 0.205 1.00 70.38 181 VAL A N 1
ATOM 1492 C CA . VAL A 1 181 ? 28.255 -31.309 -0.185 1.00 70.38 181 VAL A CA 1
ATOM 1493 C C . VAL A 1 181 ? 29.247 -30.760 0.847 1.00 70.38 181 VAL A C 1
ATOM 1495 O O . VAL A 1 181 ? 30.268 -30.184 0.470 1.00 70.38 181 VAL A O 1
ATOM 1498 N N . ASN A 1 182 ? 28.996 -30.974 2.141 1.00 65.50 182 ASN A N 1
ATOM 1499 C CA . ASN A 1 182 ? 29.883 -30.502 3.208 1.00 65.50 182 ASN A CA 1
ATOM 1500 C C . ASN A 1 182 ? 31.241 -31.224 3.217 1.00 65.50 182 ASN A C 1
ATOM 1502 O O . ASN A 1 182 ? 32.273 -30.578 3.384 1.00 65.50 182 ASN A O 1
ATOM 1506 N N . THR A 1 183 ? 31.273 -32.532 2.952 1.00 60.03 183 THR A N 1
ATOM 1507 C CA . THR A 1 183 ? 32.533 -33.298 2.860 1.00 60.03 183 THR A CA 1
ATOM 1508 C C . THR A 1 183 ? 33.405 -32.867 1.673 1.00 60.03 183 THR A C 1
ATOM 1510 O O . THR A 1 183 ? 34.616 -32.716 1.831 1.00 60.03 183 THR A O 1
ATOM 1513 N N . ILE A 1 184 ? 32.808 -32.556 0.515 1.00 59.78 184 ILE A N 1
ATOM 1514 C CA . ILE A 1 184 ? 33.534 -32.014 -0.653 1.00 59.78 184 ILE A CA 1
ATOM 1515 C C . ILE A 1 184 ? 34.106 -30.613 -0.363 1.00 59.78 184 ILE A C 1
ATOM 1517 O O . ILE A 1 184 ? 35.230 -30.304 -0.765 1.00 59.78 184 ILE A O 1
ATOM 1521 N N . LYS A 1 185 ? 33.362 -29.759 0.354 1.00 59.78 185 LYS A N 1
ATOM 1522 C CA . LYS A 1 185 ? 33.837 -28.420 0.750 1.00 59.78 185 LYS A CA 1
ATOM 1523 C C . LYS A 1 185 ? 35.018 -28.486 1.725 1.00 59.78 185 LYS A C 1
ATOM 1525 O O . LYS A 1 185 ? 35.978 -27.742 1.548 1.00 59.78 185 LYS A O 1
ATOM 1530 N N . ILE A 1 186 ? 34.982 -29.400 2.697 1.00 58.75 186 ILE A N 1
ATOM 1531 C CA . ILE A 1 186 ? 36.076 -29.599 3.663 1.00 58.75 186 ILE A CA 1
ATOM 1532 C C . ILE A 1 186 ? 37.343 -30.104 2.958 1.00 58.75 186 ILE A C 1
ATOM 1534 O O . ILE A 1 186 ? 38.433 -29.624 3.253 1.00 58.75 186 ILE A O 1
ATOM 1538 N N . GLN A 1 187 ? 37.221 -31.006 1.977 1.00 56.72 187 GLN A N 1
ATOM 1539 C CA . GLN A 1 187 ? 38.383 -31.443 1.197 1.00 56.72 187 GLN A CA 1
ATOM 1540 C C . GLN A 1 187 ? 38.999 -30.303 0.377 1.00 56.72 187 GLN A C 1
ATOM 1542 O O . GLN A 1 187 ? 40.215 -30.164 0.385 1.00 56.72 187 GLN A O 1
ATOM 1547 N N . LYS A 1 188 ? 38.204 -29.434 -0.264 1.00 56.03 188 LYS A N 1
ATOM 1548 C CA . LYS A 1 188 ? 38.747 -28.281 -1.013 1.00 56.03 188 LYS A CA 1
ATOM 1549 C C . LYS A 1 188 ? 39.468 -27.245 -0.139 1.00 56.03 188 LYS A C 1
ATOM 1551 O O . LYS A 1 188 ? 40.380 -26.600 -0.638 1.00 56.03 188 LYS A O 1
ATOM 1556 N N . SER A 1 189 ? 39.097 -27.099 1.134 1.00 57.00 189 SER A N 1
ATOM 1557 C CA . SER A 1 189 ? 39.761 -26.172 2.066 1.00 57.00 189 SER A CA 1
ATOM 1558 C C . SER A 1 189 ? 41.120 -26.669 2.575 1.00 57.00 189 SER A C 1
ATOM 1560 O O . SER A 1 189 ? 41.876 -25.868 3.105 1.00 57.00 189 SER A O 1
ATOM 1562 N N . ASN A 1 190 ? 41.430 -27.963 2.439 1.00 55.44 190 ASN A N 1
ATOM 1563 C CA . ASN A 1 190 ? 42.705 -28.545 2.882 1.00 55.44 190 ASN A CA 1
ATOM 1564 C C . ASN A 1 190 ? 43.767 -28.606 1.763 1.00 55.44 190 ASN A C 1
ATOM 1566 O O . ASN A 1 190 ? 44.852 -29.136 1.987 1.00 55.44 190 ASN A O 1
ATOM 1570 N N . TYR A 1 191 ? 43.452 -28.097 0.565 1.00 52.72 191 TYR A N 1
ATOM 1571 C CA . TYR A 1 191 ? 44.347 -28.074 -0.602 1.00 52.72 191 TYR A CA 1
ATOM 1572 C C . TYR A 1 191 ? 44.531 -26.663 -1.207 1.00 52.72 191 TYR A C 1
ATOM 1574 O O . TYR A 1 191 ? 45.007 -26.552 -2.337 1.00 52.72 191 TYR A O 1
ATOM 1582 N N . LEU A 1 192 ? 44.167 -25.602 -0.474 1.00 47.34 192 LEU A N 1
ATOM 1583 C CA . LEU A 1 192 ? 44.494 -24.201 -0.780 1.00 47.34 192 LEU A CA 1
ATOM 1584 C C . LEU A 1 192 ? 45.301 -23.592 0.366 1.00 47.34 192 LEU A C 1
ATOM 1586 O O . LEU A 1 192 ? 44.897 -23.815 1.528 1.00 47.34 192 LEU A O 1
#

Sequence (192 aa):
MNKCKYDFIYYSNEKDYDRMKKMYEFALNFEKLYFFIKKSNDPCTSEDDKYIKESFKLYEEVESECKSEPEFSSDYNAKRIHCDALRDINTFYNKSELSELKCTTIMSAEEVLKKIQERESTELDKVVFSEIEPRDSRSDSSENQLNPSDEVPSPSDSHNAMAITFPFLGALSIFYSLYKVNTIKIQKSNYL

pLDDT: mean 72.07, std 20.61, range [29.36, 96.62]

Organism: NCBI:txid864142